Protein AF-A0A3D8Q2K7-F1 (afdb_monomer_lite)

Sequence (257 aa):
MARVTSGRPLRRTSPPTKPSSAISKKSLRTTQERHPQVSSPHPQKRHEYNLASRQRDIFDWYERCHYNDDAGNIYSPEWQYRLKNWEEEFGQDIESLYHEIASCERMPHQLEIGMLFQVHPIAAFSLWNLLQACYALDKVICGSSTPESDKLQEWQSWRPLQYLLSEDVTATWVDSLAAFSSKIKLSTSKFDKEAEAIRLYEMAEGFQSLEEARKTLVSVFQGNRDNMSCSYWTLNLILTGVNKRCRVIEDNYSSNC

Foldseek 3Di:
DDDDDDDDDDDDDDDDDDDDDDDDDDDDDPPPDPPPPPPDDDVVVVLVVVLVVLLVVLLVVCVVVVVNVLSCCCVDPVVVVVSVVLCVVPVDDLVVLLVVLVVCLVVVQPDALSSCCNQPVNLSSLLVQLVVLVLQLLCLQLHDDDVSVVVSVVLVPGGSLCNLVDVVSLVSSLVSLVVLLVQCVVDDDPVSVVVSVVSVVSNVVSVVSNVVSLVSSVCSLVVCCVPRVCSVSNNVSNCVSVVSNVVSVVVSVVVRD

Secondary structure (DSSP, 8-state):
---------------------------------------PPPHHHHHHHHHHHHHHHHHHHHTTTT-HHHHGGGGSHHHHHHHHHHHHHH-S-HHHHHHHHHHTTT-GGG--HHHHHHH-HHHHHHHHHHHHHHHHHHHHHH-SSHHHHHHHHHHHHS-HHHHHH-HHHHHHHHHHHHHHHHHHHH--SHHHHHHHHHHHHHHHHHHHHHHHHHHHHHHHHHHTTTT-TTHHHHHHHHHHHHHHHHHHHHHHHHTT-

pLDDT: mean 79.97, std 20.83, range [29.88, 97.56]

Structu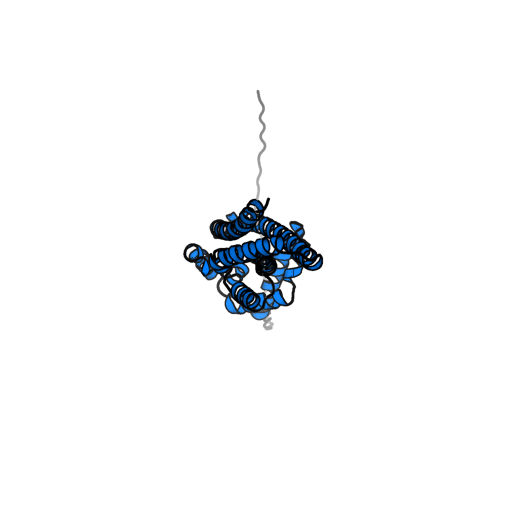re (mmCIF, N/CA/C/O backbone):
data_AF-A0A3D8Q2K7-F1
#
_entry.id   AF-A0A3D8Q2K7-F1
#
loop_
_atom_site.group_PDB
_atom_site.id
_atom_site.type_symbol
_atom_site.label_atom_id
_atom_site.label_alt_id
_atom_site.label_comp_id
_atom_site.label_asym_id
_atom_site.label_entity_id
_atom_site.label_seq_id
_atom_site.pdbx_PDB_ins_code
_atom_site.Cartn_x
_atom_site.Cartn_y
_atom_site.Cartn_z
_atom_site.occupancy
_atom_site.B_iso_or_equiv
_atom_site.auth_seq_id
_atom_site.auth_comp_id
_atom_site.auth_asym_id
_atom_site.auth_atom_id
_atom_site.pdbx_PDB_model_num
ATOM 1 N N . MET A 1 1 ? -20.062 18.329 -64.505 1.00 39.22 1 MET A N 1
ATOM 2 C CA . MET A 1 1 ? -19.273 19.526 -64.888 1.00 39.22 1 MET A CA 1
ATOM 3 C C . MET A 1 1 ? -18.069 19.547 -63.944 1.00 39.22 1 MET A C 1
ATOM 5 O O . MET A 1 1 ? -18.302 19.423 -62.755 1.00 39.22 1 MET A O 1
ATOM 9 N N . ALA A 1 2 ? -16.828 19.306 -64.393 1.00 33.81 2 ALA A N 1
ATOM 10 C CA . ALA A 1 2 ? -15.927 20.216 -65.135 1.00 33.81 2 ALA A CA 1
ATOM 11 C C . ALA A 1 2 ? -15.465 21.401 -64.253 1.00 33.81 2 ALA A C 1
ATOM 13 O O . ALA A 1 2 ? -16.328 22.067 -63.698 1.00 33.81 2 ALA A O 1
ATOM 14 N N . ARG A 1 3 ? -14.172 21.736 -64.074 1.00 35.19 3 ARG A N 1
ATOM 15 C CA . ARG A 1 3 ? -12.868 21.346 -64.696 1.00 35.19 3 ARG A CA 1
ATOM 16 C C . ARG A 1 3 ? -11.839 21.082 -63.554 1.00 35.19 3 ARG A C 1
ATOM 18 O O . ARG A 1 3 ? -12.125 21.485 -62.437 1.00 35.19 3 ARG A O 1
ATOM 25 N N . VAL A 1 4 ? -10.698 20.379 -63.637 1.00 40.38 4 VAL A N 1
ATOM 26 C CA . VAL A 1 4 ? -9.639 20.139 -64.656 1.00 40.38 4 VAL A CA 1
ATOM 27 C C . VAL A 1 4 ? -8.700 21.330 -64.935 1.00 40.38 4 VAL A C 1
ATOM 29 O O . VAL A 1 4 ? -9.008 22.139 -65.798 1.00 40.38 4 VAL A O 1
ATOM 32 N N . THR A 1 5 ? -7.541 21.352 -64.252 1.00 37.59 5 THR A N 1
ATOM 33 C CA . THR A 1 5 ? -6.152 21.644 -64.730 1.00 37.59 5 THR A CA 1
ATOM 34 C C . THR A 1 5 ? -5.207 21.444 -63.524 1.00 37.59 5 THR A C 1
ATOM 36 O O . THR A 1 5 ? -5.528 21.967 -62.465 1.00 37.59 5 THR A O 1
ATOM 39 N N . SER A 1 6 ? -4.113 20.666 -63.472 1.00 39.38 6 SER A N 1
ATOM 40 C CA . SER A 1 6 ? -3.048 20.235 -64.409 1.00 39.38 6 SER A CA 1
ATOM 41 C C . SER A 1 6 ? -1.882 21.230 -64.586 1.00 39.38 6 SER A C 1
ATOM 43 O O . SER A 1 6 ? -2.013 22.205 -65.320 1.00 39.38 6 SER A O 1
ATOM 45 N N . GLY A 1 7 ? -0.715 20.928 -63.994 1.00 32.16 7 GLY A N 1
ATOM 46 C CA . GLY A 1 7 ? 0.554 21.647 -64.202 1.00 32.16 7 GLY A CA 1
ATOM 47 C C . GLY A 1 7 ? 1.768 20.827 -63.730 1.00 32.16 7 GLY A C 1
ATOM 48 O O . GLY A 1 7 ? 1.787 20.350 -62.598 1.00 32.16 7 GLY A O 1
ATOM 49 N N . ARG A 1 8 ? 2.748 20.588 -64.617 1.00 33.06 8 ARG A N 1
ATOM 50 C CA . ARG A 1 8 ? 3.954 19.745 -64.410 1.00 33.06 8 ARG A CA 1
ATOM 51 C C . ARG A 1 8 ? 4.990 20.052 -65.533 1.00 33.06 8 ARG A C 1
ATOM 53 O O . ARG A 1 8 ? 4.634 20.771 -66.461 1.00 33.06 8 ARG A O 1
ATOM 60 N N . PRO A 1 9 ? 6.204 19.463 -65.540 1.00 58.78 9 PRO A N 1
ATOM 61 C CA . PRO A 1 9 ? 7.459 19.943 -64.937 1.00 58.78 9 PRO A CA 1
ATOM 62 C C . PRO A 1 9 ? 8.531 20.363 -65.982 1.00 58.78 9 PRO A C 1
ATOM 64 O O . PRO A 1 9 ? 8.314 20.199 -67.174 1.00 58.78 9 PRO A O 1
ATOM 67 N N . LEU A 1 10 ? 9.741 20.745 -65.537 1.00 34.19 10 LEU A N 1
ATOM 68 C CA . LEU A 1 10 ? 11.037 20.731 -66.271 1.00 34.19 10 LEU A CA 1
ATOM 69 C C . LEU A 1 10 ? 12.164 20.601 -65.193 1.00 34.19 10 LEU A C 1
ATOM 71 O O . LEU A 1 10 ? 11.969 21.131 -64.105 1.00 34.19 10 LEU A O 1
ATOM 75 N N . ARG A 1 11 ? 13.249 19.788 -65.257 1.00 31.80 11 ARG A N 1
ATOM 76 C CA . ARG A 1 11 ? 14.386 19.624 -66.223 1.00 31.80 11 ARG A CA 1
ATOM 77 C C . ARG A 1 11 ? 15.148 20.947 -66.459 1.00 31.80 11 ARG A C 1
ATOM 79 O O . ARG A 1 11 ? 14.497 21.962 -66.612 1.00 31.80 11 ARG A O 1
ATOM 86 N N . ARG A 1 12 ? 16.488 21.061 -66.539 1.00 32.19 12 ARG A N 1
ATOM 87 C CA . ARG A 1 12 ? 17.685 20.171 -66.710 1.00 32.19 12 ARG A CA 1
ATOM 88 C C . ARG A 1 12 ? 18.878 20.880 -65.949 1.00 32.19 12 ARG A C 1
ATOM 90 O O . ARG A 1 12 ? 18.606 21.917 -65.364 1.00 32.19 12 ARG A O 1
ATOM 97 N N . THR A 1 13 ? 20.172 20.520 -65.815 1.00 32.50 13 THR A N 1
ATOM 98 C CA . THR A 1 13 ? 21.164 19.605 -66.455 1.00 32.50 13 THR A CA 1
ATOM 99 C C . THR A 1 13 ? 22.254 19.191 -65.419 1.00 32.50 13 THR A C 1
ATOM 101 O O . THR A 1 13 ? 21.919 19.028 -64.250 1.00 32.50 13 THR A O 1
ATOM 104 N N . SER A 1 14 ? 23.524 18.940 -65.795 1.00 30.97 14 SER A N 1
ATOM 105 C CA . SER A 1 14 ? 24.604 18.388 -64.933 1.00 30.97 14 SER A CA 1
ATOM 106 C C . SER A 1 14 ? 26.026 18.866 -65.394 1.00 30.97 14 SER A C 1
ATOM 108 O O . SER A 1 14 ? 26.080 19.576 -66.401 1.00 30.97 14 SER A O 1
ATOM 110 N N . PRO A 1 15 ? 27.133 18.576 -64.650 1.00 51.03 15 PRO A N 1
ATOM 111 C CA . PRO A 1 15 ? 28.499 19.166 -64.781 1.00 51.03 15 PRO A CA 1
ATOM 112 C C . PRO A 1 15 ? 29.402 18.332 -65.758 1.00 51.03 15 PRO A C 1
ATOM 114 O O . PRO A 1 15 ? 28.804 17.517 -66.465 1.00 51.03 15 PRO A O 1
ATOM 117 N N . PRO A 1 16 ? 30.772 18.417 -65.838 1.00 47.09 16 PRO A N 1
ATOM 118 C CA . PRO A 1 16 ? 31.769 19.137 -65.001 1.00 47.09 16 PRO A CA 1
ATOM 119 C C . PRO A 1 16 ? 33.021 19.761 -65.695 1.00 47.09 16 PRO A C 1
ATOM 121 O O . PRO A 1 16 ? 33.257 19.576 -66.885 1.00 47.09 16 PRO A O 1
ATOM 124 N N . THR A 1 17 ? 33.915 20.378 -64.896 1.00 33.19 17 THR A N 1
ATOM 125 C CA . THR A 1 17 ? 35.331 20.643 -65.258 1.00 33.19 17 THR A CA 1
ATOM 126 C C . THR A 1 17 ? 36.335 20.338 -64.127 1.00 33.19 17 THR A C 1
ATOM 128 O O . THR A 1 17 ? 36.210 20.805 -62.998 1.00 33.19 17 THR A O 1
ATOM 131 N N . LYS A 1 18 ? 37.380 19.586 -64.487 1.00 35.38 18 LYS A N 1
ATOM 132 C CA . LYS A 1 18 ? 38.766 19.579 -63.956 1.00 35.38 18 LYS A CA 1
ATOM 133 C C . LYS A 1 18 ? 39.680 19.939 -65.166 1.00 35.38 18 LYS A C 1
ATOM 135 O O . LYS A 1 18 ? 39.121 20.029 -66.261 1.00 35.38 18 LYS A O 1
ATOM 140 N N . PRO A 1 19 ? 41.027 20.062 -65.082 1.00 45.16 19 PRO A N 1
ATOM 141 C CA . PRO A 1 19 ? 41.948 19.952 -63.938 1.00 45.16 19 PRO A CA 1
ATOM 142 C C . PRO A 1 19 ? 42.923 21.155 -63.808 1.00 45.16 19 PRO A C 1
ATOM 144 O O . PRO A 1 19 ? 42.916 22.055 -64.638 1.00 45.16 19 PRO A O 1
ATOM 147 N N . SER A 1 20 ? 43.855 21.106 -62.847 1.00 29.88 20 SER A N 1
ATOM 148 C CA . SER A 1 20 ? 45.302 21.161 -63.157 1.00 29.88 20 SER A CA 1
ATOM 149 C C . SER A 1 20 ? 46.149 20.707 -61.954 1.00 29.88 20 SER A C 1
ATOM 151 O O . SER A 1 20 ? 45.624 20.510 -60.858 1.00 29.88 20 SER A O 1
ATOM 153 N N . SER A 1 21 ? 47.448 20.506 -62.169 1.00 32.28 21 SER A N 1
ATOM 154 C CA . SER A 1 21 ? 48.423 19.960 -61.216 1.00 32.28 21 SER A CA 1
ATOM 155 C C . SER A 1 21 ? 49.556 20.938 -60.900 1.00 32.28 21 SER A C 1
ATOM 157 O O . SER A 1 21 ? 50.068 21.585 -61.811 1.00 32.28 21 SER A O 1
ATOM 159 N N . ALA A 1 22 ? 50.064 20.916 -59.666 1.00 34.09 22 ALA A N 1
ATOM 160 C CA . ALA A 1 22 ? 51.438 21.319 -59.354 1.00 34.09 22 ALA A CA 1
ATOM 161 C C . ALA A 1 22 ? 51.970 20.510 -58.157 1.00 34.09 22 ALA A C 1
ATOM 163 O O . ALA A 1 22 ? 51.206 20.128 -57.272 1.00 34.09 22 ALA A O 1
ATOM 164 N N . ILE A 1 23 ? 53.276 20.232 -58.141 1.00 36.16 23 ILE A N 1
ATOM 165 C CA . ILE A 1 23 ? 53.952 19.410 -57.125 1.00 36.16 23 ILE A CA 1
ATOM 166 C C . ILE A 1 23 ? 54.951 20.280 -56.360 1.00 36.16 23 ILE A C 1
ATOM 168 O O . ILE A 1 23 ? 55.785 20.935 -56.978 1.00 36.16 23 ILE A O 1
ATOM 172 N N . SER A 1 24 ? 54.968 20.186 -55.028 1.00 32.50 24 SER A N 1
ATOM 173 C CA . SER A 1 24 ? 56.201 20.380 -54.256 1.00 32.50 24 SER A CA 1
ATOM 174 C C . SER A 1 24 ? 56.193 19.541 -52.972 1.00 32.50 24 SER A C 1
ATOM 176 O O . SER A 1 24 ? 55.176 18.952 -52.611 1.00 32.50 24 SER A O 1
ATOM 178 N N . LYS A 1 25 ? 57.361 19.395 -52.339 1.00 36.97 25 LYS A N 1
ATOM 179 C CA . LYS A 1 25 ? 57.661 18.353 -51.340 1.00 36.97 25 LYS A CA 1
ATOM 180 C C . LYS A 1 25 ? 57.996 18.934 -49.958 1.00 36.97 25 LYS A C 1
ATOM 182 O O . LYS A 1 25 ? 58.422 20.076 -49.854 1.00 36.97 25 LYS A O 1
ATOM 187 N N . LYS A 1 26 ? 57.969 18.044 -48.954 1.00 35.12 26 LYS A N 1
ATOM 188 C CA . LYS A 1 26 ? 58.479 18.182 -47.571 1.00 35.12 26 LYS A CA 1
ATOM 189 C C . LYS A 1 26 ? 57.665 19.068 -46.611 1.00 35.12 26 LYS A C 1
ATOM 191 O O . LYS A 1 26 ? 57.906 20.261 -46.495 1.00 35.12 26 LYS A O 1
ATOM 196 N N . SER A 1 27 ? 56.918 18.409 -45.727 1.00 34.34 27 SER A N 1
ATOM 197 C CA . SER A 1 27 ? 57.323 18.348 -44.313 1.00 34.34 27 SER A CA 1
ATOM 198 C C . SER A 1 27 ? 56.678 17.137 -43.631 1.00 34.34 27 SER A C 1
ATOM 200 O O . SER A 1 27 ? 55.483 16.913 -43.807 1.00 34.34 27 SER A O 1
ATOM 202 N N . LEU A 1 28 ? 57.442 16.352 -42.862 1.00 45.22 28 LEU A N 1
ATOM 203 C CA . LEU A 1 28 ? 56.847 15.384 -41.937 1.00 45.22 28 LEU A CA 1
ATOM 204 C C . LEU A 1 28 ? 56.515 16.107 -40.630 1.00 45.22 28 LEU A C 1
ATOM 206 O O . LEU A 1 28 ? 57.408 16.438 -39.852 1.00 45.22 28 LEU A O 1
ATOM 210 N N . ARG A 1 29 ? 55.223 16.273 -40.352 1.00 35.41 29 ARG A N 1
ATOM 211 C CA . ARG A 1 29 ? 54.713 16.376 -38.984 1.00 35.41 29 ARG A CA 1
ATOM 212 C C . ARG A 1 29 ? 53.490 15.486 -38.857 1.00 35.41 29 ARG A C 1
ATOM 214 O O . ARG A 1 29 ? 52.490 15.702 -39.533 1.00 35.41 29 ARG A O 1
ATOM 221 N N . THR A 1 30 ? 53.597 14.482 -37.997 1.00 37.50 30 THR A N 1
ATOM 222 C CA . THR A 1 30 ? 52.504 13.570 -37.670 1.00 37.50 30 THR A CA 1
ATOM 223 C C . THR A 1 30 ? 51.481 14.319 -36.824 1.00 37.50 30 THR A C 1
ATOM 225 O O . THR A 1 30 ? 51.586 14.352 -35.598 1.00 37.50 30 THR A O 1
ATOM 228 N N . THR A 1 31 ? 50.506 14.955 -37.472 1.00 35.28 31 THR A N 1
ATOM 229 C CA . THR A 1 31 ? 49.323 15.488 -36.789 1.00 35.28 31 THR A CA 1
ATOM 230 C C . THR A 1 31 ? 48.489 14.304 -36.317 1.00 35.28 31 THR A C 1
ATOM 232 O O . THR A 1 31 ? 47.640 13.796 -37.040 1.00 35.28 31 THR A O 1
ATOM 235 N N . GLN A 1 32 ? 48.793 13.821 -35.114 1.00 38.53 32 GLN A N 1
ATOM 236 C CA . GLN A 1 32 ? 48.025 12.780 -34.451 1.00 38.53 32 GLN A CA 1
ATOM 237 C C . GLN A 1 32 ? 46.627 13.333 -34.165 1.00 38.53 32 GLN A C 1
ATOM 239 O O . GLN A 1 32 ? 46.462 14.184 -33.288 1.00 38.53 32 GLN A O 1
ATOM 244 N N . GLU A 1 33 ? 45.632 12.880 -34.929 1.00 34.53 33 GLU A N 1
ATOM 245 C CA . GLU A 1 33 ? 44.239 13.260 -34.720 1.00 34.53 33 GLU A CA 1
ATOM 246 C C . GLU A 1 33 ? 43.806 12.808 -33.325 1.00 34.53 33 GLU A C 1
ATOM 248 O O . GLU A 1 33 ? 43.583 11.626 -33.057 1.00 34.53 33 GLU A O 1
ATOM 253 N N . ARG A 1 34 ? 43.695 13.773 -32.406 1.00 37.56 34 ARG A N 1
ATOM 254 C CA . ARG A 1 34 ? 43.010 13.558 -31.137 1.00 37.56 34 ARG A CA 1
ATOM 255 C C . ARG A 1 34 ? 41.521 13.452 -31.430 1.00 37.56 34 ARG A C 1
ATOM 257 O O . ARG A 1 34 ? 40.793 14.434 -31.300 1.00 37.56 34 ARG A O 1
ATOM 264 N N . HIS A 1 35 ? 41.070 12.244 -31.769 1.00 37.41 35 HIS A N 1
ATOM 265 C CA . HIS A 1 35 ? 39.707 11.853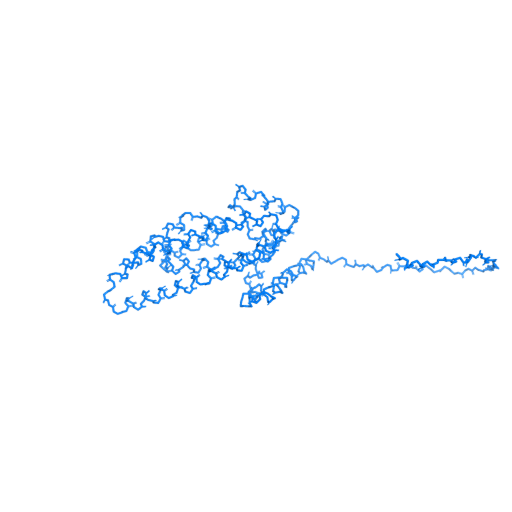 -31.438 1.00 37.41 35 HIS A CA 1
ATOM 266 C C . HIS A 1 35 ? 39.458 12.258 -29.978 1.00 37.41 35 HIS A C 1
ATOM 268 O O . HIS A 1 35 ? 40.269 11.898 -29.115 1.00 37.41 35 HIS A O 1
ATOM 274 N N . PRO A 1 36 ? 38.386 13.007 -29.670 1.00 36.75 36 PRO A N 1
ATOM 275 C CA . PRO A 1 36 ? 37.994 13.174 -28.287 1.00 36.75 36 PRO A CA 1
ATOM 276 C C . PRO A 1 36 ? 37.661 11.780 -27.757 1.00 36.75 36 PRO A C 1
ATOM 278 O O . PRO A 1 36 ? 36.710 11.149 -28.220 1.00 36.75 36 PRO A O 1
ATOM 281 N N . GLN A 1 37 ? 38.450 11.283 -26.800 1.00 38.81 37 GLN A N 1
ATOM 282 C CA . GLN A 1 37 ? 37.988 10.183 -25.969 1.00 38.81 37 GLN A CA 1
ATOM 283 C C . GLN A 1 37 ? 36.760 10.704 -25.229 1.00 38.81 37 GLN A C 1
ATOM 285 O O . GLN A 1 37 ? 36.875 11.464 -24.269 1.00 38.81 37 GLN A O 1
ATOM 290 N N . VAL A 1 38 ? 35.580 10.323 -25.716 1.00 41.88 38 VAL A N 1
ATOM 291 C CA . VAL A 1 38 ? 34.348 10.428 -24.948 1.00 41.88 38 VAL A CA 1
ATOM 292 C C . VAL A 1 38 ? 34.539 9.482 -23.776 1.00 41.88 38 VAL A C 1
ATOM 294 O O . VAL A 1 38 ? 34.425 8.267 -23.926 1.00 41.88 38 VAL A O 1
ATOM 297 N N . SER A 1 39 ? 34.934 10.041 -22.635 1.00 43.88 39 SER A N 1
ATOM 298 C CA . SER A 1 39 ? 35.110 9.304 -21.394 1.00 43.88 39 SER A CA 1
ATOM 299 C C . SER A 1 39 ? 33.774 8.678 -21.017 1.00 43.88 39 SER A C 1
ATOM 301 O O . SER A 1 39 ? 32.916 9.361 -20.456 1.00 43.88 39 SER A O 1
ATOM 303 N N . SER A 1 40 ? 33.585 7.396 -21.345 1.00 47.91 40 SER A N 1
ATOM 304 C CA . SER A 1 40 ? 32.426 6.631 -20.891 1.00 47.91 40 SER A CA 1
ATOM 305 C C . SER A 1 40 ? 32.294 6.829 -19.380 1.00 47.91 40 SER A C 1
ATOM 307 O O . SER A 1 40 ? 33.285 6.623 -18.670 1.00 47.91 40 SER A O 1
ATOM 309 N N . PRO A 1 41 ? 31.132 7.279 -18.873 1.00 43.84 41 PRO A N 1
ATOM 310 C CA . PRO A 1 41 ? 30.988 7.559 -17.454 1.00 43.84 41 PRO A CA 1
ATOM 311 C C . PRO A 1 41 ? 31.300 6.292 -16.656 1.00 43.84 41 PRO A C 1
ATOM 313 O O . PRO A 1 41 ? 30.842 5.205 -17.015 1.00 43.84 41 PRO A O 1
ATOM 316 N N . HIS A 1 42 ? 32.083 6.434 -15.578 1.00 45.75 42 HIS A N 1
ATOM 317 C CA . HIS A 1 42 ? 32.294 5.349 -14.616 1.00 45.75 42 HIS A CA 1
ATOM 318 C C . HIS A 1 42 ? 30.934 4.745 -14.233 1.00 45.75 42 HIS A C 1
ATOM 320 O O . HIS A 1 42 ? 30.005 5.531 -14.034 1.00 45.75 42 HIS A O 1
ATOM 326 N N . PRO A 1 43 ? 30.805 3.410 -14.084 1.00 54.72 43 PRO A N 1
ATOM 327 C CA . PRO A 1 43 ? 29.512 2.757 -13.871 1.00 54.72 43 PRO A CA 1
ATOM 328 C C . PRO A 1 43 ? 28.649 3.449 -12.811 1.00 54.72 43 PRO A C 1
ATOM 330 O O . PRO A 1 43 ? 27.524 3.835 -13.107 1.00 54.72 43 PRO A O 1
ATOM 333 N N . GLN A 1 44 ? 29.221 3.752 -11.640 1.00 53.84 44 GLN A N 1
ATOM 334 C CA . GLN A 1 44 ? 28.563 4.487 -10.547 1.00 53.84 44 GLN A CA 1
ATOM 335 C C . GLN A 1 44 ? 27.888 5.795 -11.006 1.00 53.84 44 GLN A C 1
ATOM 337 O O . GLN A 1 44 ? 26.711 6.000 -10.732 1.00 53.84 44 GLN A O 1
ATOM 342 N N . LYS A 1 45 ? 28.568 6.623 -11.815 1.00 51.53 45 LYS A N 1
ATOM 343 C CA . LYS A 1 45 ? 28.007 7.876 -12.358 1.00 51.53 45 LYS A CA 1
ATOM 344 C C . LYS A 1 45 ? 26.881 7.659 -13.374 1.00 51.53 45 LYS A C 1
ATOM 346 O O . LYS A 1 45 ? 26.134 8.588 -13.666 1.00 51.53 45 LYS A O 1
ATOM 351 N N . ARG A 1 46 ? 26.773 6.457 -13.948 1.00 58.78 46 ARG A N 1
ATOM 352 C CA . ARG A 1 46 ? 25.668 6.062 -14.833 1.00 58.78 46 ARG A CA 1
ATOM 353 C C . ARG A 1 46 ? 24.455 5.578 -14.028 1.00 58.78 46 ARG A C 1
ATOM 355 O O . ARG A 1 46 ? 23.337 5.910 -14.407 1.00 58.78 46 ARG A O 1
ATOM 362 N N . HIS A 1 47 ? 24.676 4.878 -12.911 1.00 56.28 47 HIS A N 1
ATOM 363 C CA . HIS A 1 47 ? 23.621 4.478 -11.967 1.00 56.28 47 HIS A CA 1
ATOM 364 C C . HIS A 1 47 ? 23.007 5.690 -11.246 1.00 56.28 47 HIS A C 1
ATOM 366 O O . HIS A 1 47 ? 21.789 5.853 -11.259 1.00 56.28 47 HIS A O 1
ATOM 372 N N . GLU A 1 48 ? 23.833 6.602 -10.716 1.00 60.66 48 GLU A N 1
ATOM 373 C CA . GLU A 1 48 ? 23.382 7.854 -10.076 1.00 60.66 48 GLU A CA 1
ATOM 374 C C . GLU A 1 48 ? 22.461 8.677 -10.996 1.00 60.66 48 GLU A C 1
ATOM 376 O O . GLU A 1 48 ? 21.418 9.170 -10.568 1.00 60.66 48 GLU A O 1
ATOM 381 N N . TYR A 1 49 ? 22.811 8.780 -12.284 1.00 61.38 49 TYR A N 1
ATOM 382 C CA . TYR A 1 49 ? 22.009 9.482 -13.289 1.00 61.38 49 TYR A CA 1
ATOM 383 C C . TYR A 1 49 ? 20.670 8.780 -13.586 1.00 61.38 49 TYR A C 1
ATOM 385 O O . TYR A 1 49 ? 19.655 9.449 -13.769 1.00 61.38 49 TYR A O 1
ATOM 393 N N . ASN A 1 50 ? 20.651 7.442 -13.602 1.00 73.56 50 ASN A N 1
ATOM 394 C CA . ASN A 1 50 ? 19.441 6.645 -13.825 1.00 73.56 50 ASN A CA 1
ATOM 395 C C . ASN A 1 50 ? 18.443 6.795 -12.662 1.00 73.56 50 ASN A C 1
ATOM 397 O O . ASN A 1 50 ? 17.272 7.105 -12.880 1.00 73.56 50 ASN A O 1
ATOM 401 N N . LEU A 1 51 ? 18.915 6.654 -11.418 1.00 77.88 51 LEU A N 1
ATOM 402 C CA . LEU A 1 51 ? 18.081 6.822 -10.223 1.00 77.88 51 LEU A CA 1
ATOM 403 C C . LEU A 1 51 ? 17.510 8.244 -10.124 1.00 77.88 51 LEU A C 1
ATOM 405 O O . LEU A 1 51 ? 16.303 8.399 -9.947 1.00 77.88 51 LEU A O 1
ATOM 409 N N . ALA A 1 52 ? 18.339 9.272 -10.335 1.00 82.75 52 ALA A N 1
ATOM 410 C CA . ALA A 1 52 ? 17.885 10.663 -10.320 1.00 82.75 52 ALA A CA 1
ATOM 411 C C . ALA A 1 52 ? 16.853 10.976 -11.424 1.00 82.75 52 ALA A C 1
ATOM 413 O O . ALA A 1 52 ? 15.960 11.794 -11.196 1.00 82.75 52 ALA A O 1
ATOM 414 N N . SER A 1 53 ? 16.935 10.319 -12.592 1.00 85.56 53 SER A N 1
ATOM 415 C CA . SER A 1 53 ? 15.879 10.396 -13.614 1.00 85.56 53 SER A CA 1
ATOM 416 C C . SER A 1 53 ? 14.584 9.781 -13.095 1.00 85.56 53 SER A C 1
ATOM 418 O O . SER A 1 53 ? 13.591 10.490 -12.997 1.00 85.56 53 SER A O 1
ATOM 420 N N . ARG A 1 54 ? 14.607 8.515 -12.651 1.00 85.62 54 ARG A N 1
ATOM 421 C CA . ARG A 1 54 ? 13.409 7.798 -12.175 1.00 85.62 54 ARG A CA 1
ATOM 422 C C . ARG A 1 54 ? 12.680 8.530 -11.040 1.00 85.62 54 ARG A C 1
ATOM 424 O O . ARG A 1 54 ? 11.452 8.544 -11.020 1.00 85.62 54 ARG A O 1
ATOM 431 N N . GLN A 1 55 ? 13.412 9.148 -10.108 1.00 89.12 55 GLN A N 1
ATOM 432 C CA . GLN A 1 55 ? 12.815 9.959 -9.035 1.00 89.12 55 GLN A CA 1
ATOM 433 C C . GLN A 1 55 ? 12.108 11.211 -9.582 1.00 89.12 55 GLN A C 1
ATOM 435 O O . GLN A 1 55 ? 11.013 11.544 -9.123 1.00 89.12 55 GLN A O 1
ATOM 440 N N . ARG A 1 56 ? 12.688 11.871 -10.595 1.00 90.25 56 ARG A N 1
ATOM 441 C CA . ARG A 1 56 ? 12.033 12.971 -11.316 1.00 90.25 56 ARG A CA 1
ATOM 442 C C . ARG A 1 56 ? 10.830 12.489 -12.123 1.00 90.25 56 ARG A C 1
ATOM 444 O O . ARG A 1 56 ? 9.788 13.119 -12.044 1.00 90.25 56 ARG A O 1
ATOM 451 N N . ASP A 1 57 ? 10.931 11.367 -12.828 1.00 88.38 57 ASP A N 1
ATOM 452 C CA . ASP A 1 57 ? 9.835 10.814 -13.632 1.00 88.38 57 ASP A CA 1
ATOM 453 C C . ASP A 1 57 ? 8.594 10.485 -12.768 1.00 88.38 57 ASP A C 1
ATOM 455 O O . ASP A 1 57 ? 7.461 10.659 -13.217 1.00 88.38 57 ASP A O 1
ATOM 459 N N . ILE A 1 58 ? 8.797 10.076 -11.506 1.00 90.12 58 ILE A N 1
ATOM 460 C CA . ILE A 1 58 ? 7.731 9.942 -10.495 1.00 90.12 58 ILE A CA 1
ATOM 461 C C . ILE A 1 58 ? 7.166 11.310 -10.094 1.00 90.12 58 ILE A C 1
ATOM 463 O O . ILE A 1 58 ? 5.952 11.505 -10.162 1.00 90.12 58 ILE A O 1
ATOM 467 N N . PHE A 1 59 ? 8.024 12.254 -9.693 1.00 90.62 59 PHE A N 1
ATOM 468 C CA . PHE A 1 59 ? 7.604 13.588 -9.249 1.00 90.62 59 PHE A CA 1
ATOM 469 C C . PHE A 1 59 ? 6.804 14.331 -10.335 1.00 90.62 59 PHE A C 1
ATOM 471 O O . PHE A 1 59 ? 5.677 14.759 -10.093 1.00 90.62 59 PHE A O 1
ATOM 478 N N . ASP A 1 60 ? 7.344 14.392 -11.555 1.00 89.81 60 ASP A N 1
ATOM 479 C CA . ASP A 1 60 ? 6.762 15.065 -12.721 1.00 89.81 60 ASP A CA 1
ATOM 480 C C . ASP A 1 60 ? 5.449 14.404 -13.198 1.00 89.81 60 ASP A C 1
ATOM 482 O O . ASP A 1 60 ? 4.693 15.016 -13.964 1.00 89.81 60 ASP A O 1
ATOM 486 N N . TRP A 1 61 ? 5.177 13.151 -12.802 1.00 89.88 61 TRP A N 1
ATOM 487 C CA . TRP A 1 61 ? 3.882 12.486 -13.003 1.00 89.88 61 TRP A CA 1
ATOM 488 C C . TRP A 1 61 ? 2.895 12.852 -11.892 1.00 89.88 61 TRP A C 1
ATOM 490 O O . TRP A 1 61 ? 1.775 13.266 -12.190 1.00 89.88 61 TRP A O 1
ATOM 500 N N . TYR A 1 62 ? 3.311 12.760 -10.624 1.00 88.62 62 TYR A N 1
ATOM 501 C CA . TYR A 1 62 ? 2.456 13.064 -9.472 1.00 88.62 62 TYR A CA 1
ATOM 502 C C . TYR A 1 62 ? 2.001 14.534 -9.463 1.00 88.62 62 TYR A C 1
ATOM 504 O O . TYR A 1 62 ? 0.807 14.785 -9.312 1.00 88.62 62 TYR A O 1
ATOM 512 N N . GLU A 1 63 ? 2.894 15.493 -9.733 1.00 87.62 63 GLU A N 1
ATOM 513 C CA . GLU A 1 63 ? 2.563 16.927 -9.848 1.00 87.62 63 GLU A CA 1
ATOM 514 C C . GLU A 1 63 ? 1.548 17.195 -10.980 1.00 87.62 63 GLU A C 1
ATOM 516 O O . GLU A 1 63 ? 0.545 17.898 -10.811 1.00 87.62 63 GLU A O 1
ATOM 521 N N . ARG A 1 64 ? 1.763 16.564 -12.143 1.00 88.25 64 ARG A N 1
ATOM 522 C CA . ARG A 1 64 ? 0.903 16.687 -13.334 1.00 88.25 64 ARG A CA 1
ATOM 523 C C . ARG A 1 64 ? -0.485 16.084 -13.137 1.00 88.25 64 ARG A C 1
ATOM 525 O O . ARG A 1 64 ? -1.442 16.566 -13.735 1.00 88.25 64 ARG A O 1
ATOM 532 N N . CYS A 1 65 ? -0.588 15.042 -12.319 1.00 84.69 65 CYS A N 1
ATOM 533 C CA . CYS A 1 65 ? -1.851 14.426 -11.919 1.00 84.69 65 CYS A CA 1
ATOM 534 C C . CYS A 1 65 ? -2.438 15.026 -10.626 1.00 84.69 65 CYS A C 1
ATOM 536 O O . CYS A 1 65 ? -3.480 14.563 -10.169 1.00 84.69 65 CYS A O 1
ATOM 538 N N . HIS A 1 66 ? -1.811 16.076 -10.082 1.00 82.69 66 HIS A N 1
ATOM 539 C CA . HIS A 1 66 ? -2.219 16.823 -8.886 1.00 82.69 66 HIS A CA 1
ATOM 540 C C . HIS A 1 66 ? -2.229 16.014 -7.575 1.00 82.69 66 HIS A C 1
ATOM 542 O O . HIS A 1 66 ? -2.897 16.385 -6.613 1.00 82.69 66 HIS A O 1
ATOM 548 N N . TYR A 1 67 ? -1.424 14.952 -7.501 1.00 80.44 67 TYR A N 1
ATOM 549 C CA . TYR A 1 67 ? -1.157 14.171 -6.288 1.00 80.44 67 TYR A CA 1
ATOM 550 C C . TYR A 1 67 ? 0.023 14.774 -5.498 1.00 80.44 67 TYR A C 1
ATOM 552 O O . TYR A 1 67 ? 0.997 14.098 -5.166 1.00 80.44 67 TYR A O 1
ATOM 560 N N . ASN A 1 68 ? -0.027 16.087 -5.265 1.00 67.19 68 ASN A N 1
ATOM 561 C CA . ASN A 1 68 ? 1.140 16.888 -4.879 1.00 67.19 68 ASN A CA 1
ATOM 562 C C . ASN A 1 68 ? 1.734 16.502 -3.515 1.00 67.19 68 ASN A C 1
ATOM 564 O O . ASN A 1 68 ? 2.955 16.518 -3.361 1.00 67.19 68 ASN A O 1
ATOM 568 N N . ASP A 1 69 ? 0.889 16.131 -2.552 1.00 74.81 69 ASP A N 1
ATOM 569 C CA . ASP A 1 69 ? 1.307 15.830 -1.175 1.00 74.81 69 ASP A CA 1
ATOM 570 C C . ASP A 1 69 ? 2.137 14.534 -1.089 1.00 74.81 69 ASP A C 1
ATOM 572 O O . ASP A 1 69 ? 3.056 14.423 -0.279 1.00 74.81 69 ASP A O 1
ATOM 576 N N . ASP A 1 70 ? 1.882 13.589 -1.999 1.00 73.69 70 ASP A N 1
ATOM 577 C CA . ASP A 1 70 ? 2.672 12.367 -2.172 1.00 73.69 70 ASP A CA 1
ATOM 578 C C . ASP A 1 70 ? 3.972 12.605 -2.958 1.00 73.69 70 ASP A C 1
ATOM 580 O O . ASP A 1 70 ? 4.969 11.908 -2.744 1.00 73.69 70 ASP A O 1
ATOM 584 N N . ALA A 1 71 ? 3.974 13.571 -3.886 1.00 75.88 71 ALA A N 1
ATOM 585 C CA . ALA A 1 71 ? 5.028 13.746 -4.888 1.00 75.88 71 ALA A CA 1
ATOM 586 C C . ALA A 1 71 ? 6.422 13.935 -4.269 1.00 75.88 71 ALA A C 1
ATOM 588 O O . ALA A 1 71 ? 7.409 13.406 -4.776 1.00 75.88 71 ALA A O 1
ATOM 589 N N . GLY A 1 72 ? 6.515 14.670 -3.155 1.00 79.50 72 GLY A N 1
ATOM 590 C CA . GLY A 1 72 ? 7.782 14.946 -2.473 1.00 79.50 72 GLY A CA 1
ATOM 591 C C . GLY A 1 72 ? 8.424 13.723 -1.805 1.00 79.50 72 GLY A C 1
ATOM 592 O O . GLY A 1 72 ? 9.642 13.704 -1.610 1.00 79.50 72 GLY A O 1
ATOM 593 N N . ASN A 1 73 ? 7.642 12.684 -1.485 1.00 85.69 73 ASN A N 1
ATOM 594 C CA . ASN A 1 73 ? 8.105 11.563 -0.664 1.00 85.69 73 ASN A CA 1
ATOM 595 C C . ASN A 1 73 ? 9.203 10.730 -1.345 1.00 85.69 73 ASN A C 1
ATOM 597 O O . ASN A 1 73 ? 10.074 10.208 -0.651 1.00 85.69 73 ASN A O 1
ATOM 601 N N . ILE A 1 74 ? 9.250 10.686 -2.684 1.00 88.62 74 ILE A N 1
ATOM 602 C CA . ILE A 1 74 ? 10.288 9.978 -3.463 1.00 88.62 74 ILE A CA 1
ATOM 603 C C . ILE A 1 74 ? 11.720 10.489 -3.215 1.00 88.62 74 ILE A C 1
ATOM 605 O O . ILE A 1 74 ? 12.692 9.796 -3.523 1.00 88.62 74 ILE A O 1
ATOM 609 N N . TYR A 1 75 ? 11.876 11.687 -2.643 1.00 88.81 75 TYR A N 1
ATOM 610 C CA . TYR A 1 75 ? 13.174 12.267 -2.286 1.00 88.81 75 TYR A CA 1
ATOM 611 C C . TYR A 1 75 ? 13.552 12.077 -0.807 1.00 88.81 75 TYR A C 1
ATOM 613 O O . TYR A 1 75 ? 14.618 12.541 -0.395 1.00 88.81 75 TYR A O 1
ATOM 621 N N . SER A 1 76 ? 12.722 11.406 0.003 1.00 89.06 76 SER A N 1
ATOM 622 C CA . SER A 1 76 ? 12.984 11.215 1.437 1.00 89.06 76 SER A CA 1
ATOM 623 C C . SER A 1 76 ? 14.246 10.367 1.699 1.00 89.06 76 SER A C 1
ATOM 625 O O . SER A 1 76 ? 14.645 9.571 0.843 1.00 89.06 76 SER A O 1
ATOM 627 N N . PRO A 1 77 ? 14.879 10.471 2.887 1.00 89.88 77 PRO A N 1
ATOM 628 C CA . PRO A 1 77 ? 16.018 9.620 3.247 1.00 89.88 77 PRO A CA 1
ATOM 629 C C . PRO A 1 77 ? 15.696 8.118 3.216 1.00 89.88 77 PRO A C 1
ATOM 631 O O . PRO A 1 77 ? 16.565 7.306 2.905 1.00 89.88 77 PRO A O 1
ATOM 634 N N . GLU A 1 78 ? 14.443 7.746 3.496 1.00 88.38 78 GLU A N 1
ATOM 635 C CA . GLU A 1 78 ? 13.969 6.365 3.389 1.00 88.38 78 GLU A CA 1
ATOM 636 C C . GLU A 1 78 ? 13.974 5.896 1.929 1.00 88.38 78 GLU A C 1
ATOM 638 O O . GLU A 1 78 ? 14.522 4.838 1.620 1.00 88.38 78 GLU A O 1
ATOM 643 N N . TRP A 1 79 ? 13.426 6.701 1.015 1.00 89.81 79 TRP A N 1
ATOM 644 C CA . TRP A 1 79 ? 13.435 6.381 -0.409 1.00 89.81 79 TRP A CA 1
ATOM 645 C C . TRP A 1 79 ? 14.855 6.341 -0.974 1.00 89.81 79 TRP A C 1
ATOM 647 O O . TRP A 1 79 ? 15.184 5.403 -1.692 1.00 89.81 79 TRP A O 1
ATOM 657 N N . GLN A 1 80 ? 15.742 7.260 -0.582 1.00 88.19 80 GLN A N 1
ATOM 658 C CA . GLN A 1 80 ? 17.163 7.204 -0.957 1.00 88.19 80 GLN A CA 1
ATOM 659 C C . GLN A 1 80 ? 17.827 5.879 -0.529 1.00 88.19 80 GLN A C 1
ATOM 661 O O . GLN A 1 80 ? 18.582 5.289 -1.304 1.00 88.19 80 GLN A O 1
ATOM 666 N N . TYR A 1 81 ? 17.511 5.376 0.670 1.00 89.25 81 TYR A N 1
ATOM 667 C CA . TYR A 1 81 ? 17.994 4.079 1.153 1.00 89.25 81 TYR A CA 1
ATOM 668 C C . TYR A 1 81 ? 17.395 2.896 0.367 1.00 89.25 81 TYR A C 1
ATOM 670 O O . TYR A 1 81 ? 18.141 2.038 -0.107 1.00 89.25 81 TYR A O 1
ATOM 678 N N . ARG A 1 82 ? 16.069 2.874 0.154 1.00 90.69 82 ARG A N 1
ATOM 679 C CA . ARG A 1 82 ? 15.380 1.825 -0.628 1.00 90.69 82 ARG A CA 1
ATOM 680 C C . ARG A 1 82 ? 15.902 1.738 -2.061 1.00 90.69 82 ARG A C 1
ATOM 682 O O . ARG A 1 82 ? 16.228 0.651 -2.523 1.00 90.69 82 ARG A O 1
ATOM 689 N N . LEU A 1 83 ? 16.036 2.880 -2.736 1.00 90.19 83 LEU A N 1
ATOM 690 C CA . LEU A 1 83 ? 16.517 2.969 -4.117 1.00 90.19 83 LEU A CA 1
ATOM 691 C C . LEU A 1 83 ? 17.955 2.470 -4.267 1.00 90.19 83 LEU A C 1
ATOM 693 O O . LEU A 1 83 ? 18.252 1.779 -5.238 1.00 90.19 83 LEU A O 1
ATOM 697 N N . LYS A 1 84 ? 18.833 2.765 -3.298 1.00 88.31 84 LYS A N 1
ATOM 698 C CA . LYS A 1 84 ? 20.190 2.209 -3.277 1.00 88.31 84 LYS A CA 1
ATOM 699 C C . LYS A 1 84 ? 20.156 0.684 -3.161 1.00 88.31 84 LYS A C 1
ATOM 701 O O . LYS A 1 84 ? 20.781 0.010 -3.975 1.00 88.31 84 LYS A O 1
ATOM 706 N N . ASN A 1 85 ? 19.419 0.146 -2.187 1.00 90.25 85 ASN A N 1
ATOM 707 C CA . ASN A 1 85 ? 19.341 -1.301 -1.978 1.00 90.25 85 ASN A CA 1
ATOM 708 C C . ASN A 1 85 ? 18.765 -2.015 -3.215 1.00 90.25 85 ASN A C 1
ATOM 710 O O . ASN A 1 85 ? 19.327 -3.008 -3.660 1.00 90.25 85 ASN A O 1
ATOM 714 N N . TRP A 1 86 ? 17.703 -1.479 -3.826 1.00 92.19 86 TRP A N 1
ATOM 715 C CA . TRP A 1 86 ? 17.087 -2.062 -5.024 1.00 92.19 86 TRP A CA 1
ATOM 716 C C . TRP A 1 86 ? 17.921 -1.901 -6.306 1.00 92.19 86 TRP A C 1
ATOM 718 O O . TRP A 1 86 ? 17.686 -2.635 -7.262 1.00 92.19 86 TRP A O 1
ATOM 728 N N . GLU A 1 87 ? 18.889 -0.984 -6.365 1.00 87.31 87 GLU A N 1
ATOM 729 C CA . GLU A 1 87 ? 19.891 -0.936 -7.445 1.00 87.31 87 GLU A CA 1
ATOM 730 C C . GLU A 1 87 ? 21.026 -1.950 -7.196 1.00 87.31 87 GLU A C 1
ATOM 732 O O . GLU A 1 87 ? 21.520 -2.559 -8.140 1.00 87.31 87 GLU A O 1
ATOM 737 N N . GLU A 1 88 ? 21.399 -2.202 -5.936 1.00 88.56 88 GLU A N 1
ATOM 738 C CA . GLU A 1 88 ? 22.374 -3.243 -5.564 1.00 88.56 88 GLU A CA 1
ATOM 739 C C . GLU A 1 88 ? 21.801 -4.669 -5.733 1.00 88.56 88 GLU A C 1
ATOM 741 O O . GLU A 1 88 ? 22.527 -5.577 -6.137 1.00 88.56 88 GLU A O 1
ATOM 746 N N . GLU A 1 89 ? 20.501 -4.857 -5.483 1.00 89.75 89 GLU A N 1
ATOM 747 C CA . GLU A 1 89 ? 19.788 -6.142 -5.564 1.00 89.75 89 GLU A CA 1
ATOM 748 C C . GLU A 1 89 ? 19.212 -6.421 -6.965 1.00 89.75 89 GLU A C 1
ATOM 750 O O . GLU A 1 89 ? 19.428 -7.498 -7.518 1.00 89.75 89 GLU A O 1
ATOM 755 N N . PHE A 1 90 ? 18.526 -5.440 -7.567 1.00 89.19 90 PHE A N 1
ATOM 756 C CA . PHE A 1 90 ? 17.794 -5.594 -8.832 1.00 89.19 90 PHE A CA 1
ATOM 757 C C . PHE A 1 90 ? 18.328 -4.716 -9.979 1.00 89.19 90 PHE A C 1
ATOM 759 O O . PHE A 1 90 ? 17.752 -4.730 -11.058 1.00 89.19 90 PHE A O 1
ATOM 766 N N . GLY A 1 91 ? 19.424 -3.962 -9.818 1.00 77.62 91 GLY A N 1
ATOM 767 C CA . GLY A 1 91 ? 19.992 -3.101 -10.878 1.00 77.62 91 GLY A CA 1
ATOM 768 C C . GLY A 1 91 ? 20.689 -3.842 -12.033 1.00 77.62 91 GLY A C 1
ATOM 769 O O . GLY A 1 91 ? 21.521 -3.259 -12.732 1.00 77.62 91 GLY A O 1
ATOM 770 N N . GLN A 1 92 ? 20.395 -5.132 -12.211 1.00 73.69 92 GLN A N 1
ATOM 771 C CA . GLN A 1 92 ? 20.871 -5.968 -13.314 1.00 73.69 92 GLN A CA 1
ATOM 772 C C . GLN A 1 92 ? 19.774 -6.113 -14.387 1.00 73.69 92 GLN A C 1
ATOM 774 O O . GLN A 1 92 ? 18.730 -5.475 -14.301 1.00 73.69 92 GLN A O 1
ATOM 779 N N . ASP A 1 93 ? 20.066 -6.873 -15.444 1.00 85.62 93 ASP A N 1
ATOM 780 C CA . ASP A 1 93 ? 19.312 -6.940 -16.705 1.00 85.62 93 ASP A CA 1
ATOM 781 C C . ASP A 1 93 ? 17.778 -6.757 -16.600 1.00 85.62 93 ASP A C 1
ATOM 783 O O . ASP A 1 93 ? 17.047 -7.617 -16.105 1.00 85.62 93 ASP A O 1
ATOM 787 N N . ILE A 1 94 ? 17.292 -5.641 -17.154 1.00 87.25 94 ILE A N 1
ATOM 788 C CA . ILE A 1 94 ? 15.869 -5.282 -17.185 1.00 87.25 94 ILE A CA 1
ATOM 789 C C . ILE A 1 94 ? 15.049 -6.289 -18.012 1.00 87.25 94 ILE A C 1
ATOM 791 O O . ILE A 1 94 ? 13.872 -6.487 -17.708 1.00 87.25 94 ILE A O 1
ATOM 795 N N . GLU A 1 95 ? 15.631 -6.964 -19.012 1.00 88.94 95 GLU A N 1
ATOM 796 C CA . GLU A 1 95 ? 14.918 -8.003 -19.771 1.00 88.94 95 GLU A CA 1
ATOM 797 C C . GLU A 1 95 ? 14.647 -9.245 -18.897 1.00 88.94 95 GLU A C 1
ATOM 799 O O . GLU A 1 95 ? 13.529 -9.771 -18.920 1.00 88.94 95 GLU A O 1
ATOM 804 N N . SER A 1 96 ? 15.594 -9.641 -18.034 1.00 91.06 96 SER A N 1
ATOM 805 C CA . SER A 1 96 ? 15.364 -10.662 -16.995 1.00 91.06 96 SER A CA 1
ATOM 806 C C . SER A 1 96 ? 14.238 -10.253 -16.041 1.00 91.06 96 SER A C 1
ATOM 808 O O . SER A 1 96 ? 13.286 -11.014 -15.853 1.00 91.06 96 SER A O 1
ATOM 810 N N . LEU A 1 97 ? 14.258 -9.015 -15.527 1.00 92.56 97 LEU A N 1
ATOM 811 C CA . LEU A 1 97 ? 13.215 -8.523 -14.616 1.00 92.56 97 LEU A CA 1
ATOM 812 C C . LEU A 1 97 ? 11.812 -8.549 -15.241 1.00 92.56 97 LEU A C 1
ATOM 814 O O . LEU A 1 97 ? 10.855 -8.920 -14.563 1.00 92.56 97 LEU A O 1
ATOM 818 N N . TYR A 1 98 ? 11.664 -8.209 -16.528 1.00 91.81 98 TYR A N 1
ATOM 819 C CA . TYR A 1 98 ? 10.382 -8.348 -17.234 1.00 91.81 98 TYR A CA 1
ATOM 820 C C . TYR A 1 98 ? 9.880 -9.802 -17.236 1.00 91.81 98 TYR A C 1
ATOM 822 O O . TYR A 1 98 ? 8.687 -10.043 -17.024 1.00 91.81 98 TYR A O 1
ATOM 830 N N . HIS A 1 99 ? 10.769 -10.779 -17.443 1.00 91.19 99 HIS A N 1
ATOM 831 C CA . HIS A 1 99 ? 10.422 -12.202 -17.405 1.00 91.19 99 HIS A CA 1
ATOM 832 C C . HIS A 1 99 ? 10.105 -12.702 -15.987 1.00 91.19 99 HIS A C 1
ATOM 834 O O . HIS A 1 99 ? 9.146 -13.456 -15.804 1.00 91.19 99 HIS A O 1
ATOM 840 N N . GLU A 1 100 ? 10.856 -12.262 -14.980 1.00 93.00 100 GLU A N 1
ATOM 841 C CA . GLU A 1 100 ? 10.640 -12.624 -13.577 1.00 93.00 100 GLU A CA 1
ATOM 842 C C . GLU A 1 100 ? 9.318 -12.047 -13.047 1.00 93.00 100 GLU A C 1
ATOM 844 O O . GLU A 1 100 ? 8.500 -12.788 -12.494 1.00 93.00 100 GLU A O 1
ATOM 849 N N . ILE A 1 101 ? 9.037 -10.765 -13.315 1.00 94.00 101 ILE A N 1
ATOM 850 C CA . ILE A 1 101 ? 7.747 -10.126 -13.011 1.00 94.00 101 ILE A CA 1
ATOM 851 C C . ILE A 1 101 ? 6.609 -10.862 -13.727 1.00 94.00 101 ILE A C 1
ATOM 853 O O . ILE A 1 101 ? 5.600 -11.165 -13.097 1.00 94.00 101 ILE A O 1
ATOM 857 N N . ALA A 1 102 ? 6.756 -11.220 -15.008 1.00 91.94 102 ALA A N 1
ATOM 858 C CA . ALA A 1 102 ? 5.736 -11.999 -15.716 1.00 91.94 102 ALA A CA 1
ATOM 859 C C . ALA A 1 102 ? 5.500 -13.386 -15.080 1.00 91.94 102 ALA A C 1
ATOM 861 O O . ALA A 1 102 ? 4.361 -13.848 -15.016 1.00 91.94 102 ALA A O 1
ATOM 862 N N . SER A 1 103 ? 6.543 -14.037 -14.552 1.00 92.44 103 SER A N 1
ATOM 863 C CA . SER A 1 103 ? 6.408 -15.325 -13.854 1.00 92.44 103 SER A CA 1
ATOM 864 C C . SER A 1 103 ? 5.610 -15.225 -12.543 1.00 92.44 103 SER A C 1
ATOM 866 O O . SER A 1 103 ? 4.914 -16.179 -12.171 1.00 92.44 103 SER A O 1
ATOM 868 N N . CYS A 1 104 ? 5.624 -14.053 -11.893 1.00 94.56 104 CYS A N 1
ATOM 869 C CA . CYS A 1 104 ? 4.892 -13.793 -10.654 1.00 94.56 104 CYS A CA 1
ATOM 870 C C . CYS A 1 104 ? 3.364 -13.883 -10.817 1.00 94.56 104 CYS A C 1
ATOM 872 O O . CYS A 1 104 ? 2.684 -14.093 -9.820 1.00 94.56 104 CYS A O 1
ATOM 874 N N . GLU A 1 105 ? 2.805 -13.842 -12.034 1.00 94.12 105 GLU A N 1
ATOM 875 C CA . GLU A 1 105 ? 1.369 -14.100 -12.265 1.00 94.12 105 GLU A CA 1
ATOM 876 C C . GLU A 1 105 ? 0.922 -15.454 -11.673 1.00 94.12 105 GLU A C 1
ATOM 878 O O . GLU A 1 105 ? -0.185 -15.586 -11.151 1.00 94.12 105 GLU A O 1
ATOM 883 N N . ARG A 1 106 ? 1.809 -16.461 -11.701 1.00 93.06 106 ARG A N 1
ATOM 884 C CA . ARG A 1 106 ? 1.554 -17.807 -11.154 1.00 93.06 106 ARG A CA 1
ATOM 885 C C . ARG A 1 106 ? 1.927 -17.949 -9.681 1.00 93.06 106 ARG A C 1
ATOM 887 O O . ARG A 1 106 ? 1.461 -18.876 -9.024 1.00 93.06 106 ARG A O 1
ATOM 894 N N . MET A 1 107 ? 2.787 -17.069 -9.171 1.00 93.31 107 MET A N 1
ATOM 895 C CA . MET A 1 107 ? 3.279 -17.078 -7.791 1.00 93.31 107 MET A CA 1
ATOM 896 C C . MET A 1 107 ? 3.302 -15.641 -7.242 1.00 93.31 107 MET A C 1
ATOM 898 O O . MET A 1 107 ? 4.378 -15.084 -7.034 1.00 93.31 107 MET A O 1
ATOM 902 N N . PRO A 1 108 ? 2.134 -15.006 -7.000 1.00 93.38 108 PRO A N 1
ATOM 903 C CA . PRO A 1 108 ? 2.075 -13.556 -6.770 1.00 93.38 108 PRO A CA 1
ATOM 904 C C . PRO A 1 108 ? 2.844 -13.092 -5.533 1.00 93.38 108 PRO A C 1
ATOM 906 O O . PRO A 1 108 ? 3.405 -12.000 -5.521 1.00 93.38 108 PRO A O 1
ATOM 909 N N . HIS A 1 109 ? 2.955 -13.962 -4.527 1.00 93.44 109 HIS A N 1
ATOM 910 C CA . HIS A 1 109 ? 3.775 -13.781 -3.328 1.00 93.44 109 HIS A CA 1
ATOM 911 C C . HIS A 1 109 ? 5.289 -13.638 -3.603 1.00 93.44 109 HIS A C 1
ATOM 913 O O . HIS A 1 109 ? 6.054 -13.499 -2.655 1.00 93.44 109 HIS A O 1
ATOM 919 N N . GLN A 1 110 ? 5.747 -13.713 -4.858 1.00 94.00 110 GLN A N 1
ATOM 920 C CA . GLN A 1 110 ? 7.145 -13.498 -5.250 1.00 94.00 110 GLN A CA 1
ATOM 921 C C . GLN A 1 110 ? 7.418 -12.098 -5.814 1.00 94.00 110 GLN A C 1
ATOM 923 O O . GLN A 1 110 ? 8.581 -11.729 -5.931 1.00 94.00 110 GLN A O 1
ATOM 928 N N . LEU A 1 111 ? 6.381 -11.305 -6.112 1.00 95.50 111 LEU A N 1
ATOM 929 C CA . LEU A 1 111 ? 6.542 -9.957 -6.658 1.00 95.50 111 LEU A CA 1
ATOM 930 C C . LEU A 1 111 ? 7.131 -8.998 -5.611 1.00 95.50 111 LEU A C 1
ATOM 932 O O . LEU A 1 111 ? 6.435 -8.605 -4.673 1.00 95.50 111 LEU A O 1
ATOM 936 N N . GLU A 1 112 ? 8.379 -8.578 -5.810 1.00 94.94 112 GLU A N 1
ATOM 937 C CA . GLU A 1 112 ? 9.030 -7.531 -5.015 1.00 94.94 112 GLU A CA 1
ATOM 938 C C . GLU A 1 112 ? 8.735 -6.123 -5.544 1.00 94.94 112 GLU A C 1
ATOM 940 O O . GLU A 1 112 ? 8.637 -5.895 -6.754 1.00 94.94 112 GLU A O 1
ATOM 945 N N . ILE A 1 113 ? 8.692 -5.137 -4.639 1.00 94.75 113 ILE A N 1
ATOM 946 C CA . ILE A 1 113 ? 8.574 -3.721 -5.032 1.00 94.75 113 ILE A CA 1
ATOM 947 C C . ILE A 1 113 ? 9.829 -3.267 -5.783 1.00 94.75 113 ILE A C 1
ATOM 949 O O . ILE A 1 113 ? 9.708 -2.524 -6.749 1.00 94.75 113 ILE A O 1
ATOM 953 N N . GLY A 1 114 ? 11.019 -3.742 -5.393 1.00 93.88 114 GLY A N 1
ATOM 954 C CA . GLY A 1 114 ? 12.282 -3.378 -6.043 1.00 93.88 114 GLY A CA 1
ATOM 955 C C . GLY A 1 114 ? 12.350 -3.806 -7.510 1.00 93.88 114 GLY A C 1
ATOM 956 O O . GLY A 1 114 ? 12.668 -2.982 -8.368 1.00 93.88 114 GLY A O 1
ATOM 957 N N . MET A 1 115 ? 11.940 -5.043 -7.815 1.00 94.31 115 MET A N 1
ATOM 958 C CA . MET A 1 115 ? 11.783 -5.532 -9.193 1.00 94.31 115 MET A CA 1
ATOM 959 C C . MET A 1 115 ? 10.821 -4.635 -9.980 1.00 94.31 115 MET A C 1
ATOM 961 O O . MET A 1 115 ? 11.169 -4.128 -11.047 1.00 94.31 115 MET A O 1
ATOM 965 N N . LEU A 1 116 ? 9.625 -4.378 -9.433 1.00 94.12 116 LEU A N 1
ATOM 966 C CA . LEU A 1 116 ? 8.637 -3.522 -10.090 1.00 94.12 116 LEU A CA 1
ATOM 967 C C . LEU A 1 116 ? 9.142 -2.078 -10.252 1.00 94.12 116 LEU A C 1
ATOM 969 O O . LEU A 1 116 ? 8.800 -1.434 -11.237 1.00 94.12 116 LEU A O 1
ATOM 973 N N . PHE A 1 117 ? 9.972 -1.567 -9.338 1.00 93.81 117 PHE A N 1
ATOM 974 C CA . PHE A 1 117 ? 10.505 -0.206 -9.395 1.00 93.81 117 PHE A CA 1
ATOM 975 C C . PHE A 1 117 ? 11.550 -0.033 -10.500 1.00 93.81 117 PHE A C 1
ATOM 977 O O . PHE A 1 117 ? 11.530 0.968 -11.214 1.00 93.81 117 PHE A O 1
ATOM 984 N N . GLN A 1 118 ? 12.447 -1.008 -10.668 1.00 91.25 118 GLN A N 1
ATOM 985 C CA . GLN A 1 118 ? 13.463 -0.990 -11.727 1.00 91.25 118 GLN A CA 1
ATOM 986 C C . GLN A 1 118 ? 12.841 -0.881 -13.129 1.00 91.25 118 GLN A C 1
ATOM 988 O O . GLN A 1 118 ? 13.396 -0.211 -14.006 1.00 91.25 118 GLN A O 1
ATOM 993 N N . VAL A 1 119 ? 11.679 -1.512 -13.320 1.00 91.56 119 VAL A N 1
ATOM 994 C CA . VAL A 1 119 ? 10.992 -1.641 -14.613 1.00 91.56 119 VAL A CA 1
ATOM 995 C C . VAL A 1 119 ? 9.883 -0.590 -14.797 1.00 91.56 119 VAL A C 1
ATOM 997 O O . VAL A 1 119 ? 9.752 0.009 -15.865 1.00 91.56 119 VAL A O 1
ATOM 1000 N N . HIS A 1 120 ? 9.097 -0.326 -13.751 1.00 93.00 120 HIS A N 1
ATOM 1001 C CA . HIS A 1 120 ? 7.908 0.533 -13.757 1.00 93.00 120 HIS A CA 1
ATOM 1002 C C . HIS A 1 120 ? 7.850 1.417 -12.483 1.00 93.00 120 HIS A C 1
ATOM 1004 O O . HIS A 1 120 ? 6.975 1.233 -11.630 1.00 93.00 120 HIS A O 1
ATOM 1010 N N . PRO A 1 121 ? 8.752 2.411 -12.336 1.00 92.38 121 PRO A N 1
ATOM 1011 C CA . PRO A 1 121 ? 8.960 3.156 -11.085 1.00 92.38 121 PRO A CA 1
ATOM 1012 C C . PRO A 1 121 ? 7.699 3.847 -10.540 1.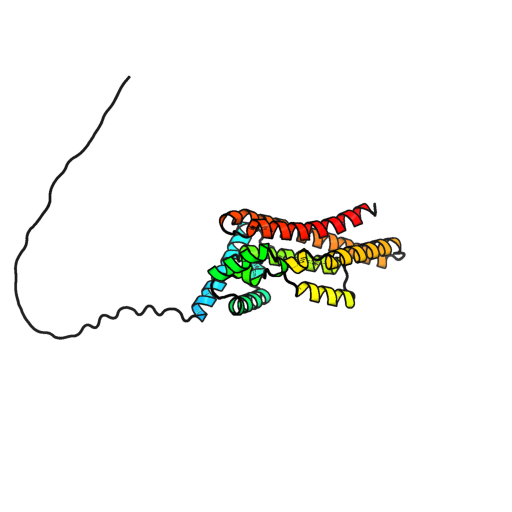00 92.38 121 PRO A C 1
ATOM 1014 O O . PRO A 1 121 ? 7.431 3.786 -9.342 1.00 92.38 121 PRO A O 1
ATOM 1017 N N . ILE A 1 122 ? 6.868 4.429 -11.413 1.00 92.88 122 ILE A N 1
ATOM 1018 C CA . ILE A 1 122 ? 5.602 5.088 -11.032 1.00 92.88 122 ILE A CA 1
ATOM 1019 C C . ILE A 1 122 ? 4.588 4.066 -10.482 1.00 92.88 122 ILE A C 1
ATOM 1021 O O . ILE A 1 122 ? 3.901 4.336 -9.496 1.00 92.88 122 ILE A O 1
ATOM 1025 N N . ALA A 1 123 ? 4.525 2.864 -11.067 1.00 94.38 123 ALA A N 1
ATOM 1026 C CA . ALA A 1 123 ? 3.656 1.785 -10.595 1.00 94.38 123 ALA A CA 1
ATOM 1027 C C . ALA A 1 123 ? 4.091 1.291 -9.209 1.00 94.38 123 ALA A C 1
ATOM 1029 O O . ALA A 1 123 ? 3.263 1.214 -8.301 1.00 94.38 123 ALA A O 1
ATOM 1030 N N . ALA A 1 124 ? 5.391 1.052 -9.018 1.00 94.94 124 ALA A N 1
ATOM 1031 C CA . ALA A 1 124 ? 5.956 0.661 -7.730 1.00 94.94 124 ALA A CA 1
ATOM 1032 C C . ALA A 1 124 ? 5.768 1.727 -6.636 1.00 94.94 124 ALA A C 1
ATOM 1034 O O . ALA A 1 124 ? 5.424 1.378 -5.509 1.00 94.94 124 ALA A O 1
ATOM 1035 N N . PHE A 1 125 ? 5.926 3.014 -6.962 1.00 94.94 125 PHE A N 1
ATOM 1036 C CA . PHE A 1 125 ? 5.679 4.113 -6.024 1.00 94.94 125 PHE A CA 1
ATOM 1037 C C . PHE A 1 125 ? 4.196 4.202 -5.621 1.00 94.94 125 PHE A C 1
ATOM 1039 O O . PHE A 1 125 ? 3.883 4.272 -4.436 1.00 94.94 125 PHE A O 1
ATOM 1046 N N . SER A 1 126 ? 3.263 4.068 -6.573 1.00 95.56 126 SER A N 1
ATOM 1047 C CA . SER A 1 126 ? 1.827 4.026 -6.245 1.00 95.56 126 SER A CA 1
ATOM 1048 C C . SER A 1 126 ? 1.433 2.807 -5.396 1.00 95.56 126 SER A C 1
ATOM 1050 O O . SER A 1 126 ? 0.570 2.912 -4.525 1.00 95.56 126 SER A O 1
ATOM 1052 N N . LEU A 1 127 ? 2.098 1.660 -5.597 1.00 96.69 127 LEU A N 1
ATOM 1053 C CA . LEU A 1 127 ? 1.918 0.463 -4.772 1.00 96.69 127 LEU A CA 1
ATOM 1054 C C . LEU A 1 127 ? 2.496 0.657 -3.366 1.00 96.69 127 LEU A C 1
ATOM 1056 O O . LEU A 1 127 ? 1.877 0.222 -2.399 1.00 96.69 127 LEU A O 1
ATOM 1060 N N . TRP A 1 128 ? 3.633 1.344 -3.234 1.00 95.56 128 TRP A N 1
ATOM 1061 C CA . TRP A 1 128 ? 4.186 1.704 -1.931 1.00 95.56 128 TRP A CA 1
ATOM 1062 C C . TRP A 1 128 ? 3.211 2.560 -1.120 1.00 95.56 128 TRP A C 1
ATOM 1064 O O . TRP A 1 128 ? 2.904 2.204 0.015 1.00 95.56 128 TRP A O 1
ATOM 1074 N N . ASN A 1 129 ? 2.670 3.632 -1.704 1.00 94.88 129 ASN A N 1
ATOM 1075 C CA . ASN A 1 129 ? 1.763 4.535 -0.989 1.00 94.88 129 ASN A CA 1
ATOM 1076 C C . ASN A 1 129 ? 0.462 3.819 -0.581 1.00 94.88 129 ASN A C 1
ATOM 1078 O O . ASN A 1 129 ? -0.017 4.004 0.537 1.00 94.88 129 ASN A O 1
ATOM 1082 N N . LEU A 1 130 ? -0.057 2.919 -1.429 1.00 97.06 130 LEU A N 1
ATOM 1083 C CA . LEU A 1 130 ? -1.179 2.047 -1.068 1.00 97.06 130 LEU A CA 1
ATOM 1084 C C . LEU A 1 130 ? -0.847 1.136 0.125 1.00 97.06 130 LEU A C 1
ATOM 1086 O O . LEU A 1 130 ? -1.654 1.018 1.042 1.00 97.06 130 LEU A O 1
ATOM 1090 N N . LEU A 1 131 ? 0.332 0.505 0.133 1.00 96.75 131 LEU A N 1
ATOM 1091 C CA . LEU A 1 131 ? 0.770 -0.338 1.250 1.00 96.75 131 LEU A CA 1
ATOM 1092 C C . LEU A 1 131 ? 0.940 0.476 2.539 1.00 96.75 131 LEU A C 1
ATOM 1094 O O . LEU A 1 131 ? 0.508 0.016 3.589 1.00 96.75 131 LEU A O 1
ATOM 1098 N N . GLN A 1 132 ? 1.481 1.697 2.470 1.00 94.62 132 GLN A N 1
ATOM 1099 C CA . GLN A 1 132 ? 1.579 2.581 3.637 1.00 94.62 132 GLN A CA 1
ATOM 1100 C C . GLN A 1 132 ? 0.203 2.971 4.192 1.00 94.62 132 GLN A C 1
ATOM 1102 O O . GLN A 1 132 ? 0.013 2.924 5.406 1.00 94.62 132 GLN A O 1
ATOM 1107 N N . ALA A 1 133 ? -0.777 3.272 3.333 1.00 95.44 133 ALA A N 1
ATOM 1108 C CA . ALA A 1 133 ? -2.151 3.519 3.770 1.00 95.44 133 ALA A CA 1
ATOM 1109 C C . ALA A 1 133 ? -2.778 2.273 4.431 1.00 95.44 133 ALA A C 1
ATOM 1111 O O . ALA A 1 133 ? -3.405 2.383 5.485 1.00 95.44 133 ALA A O 1
ATOM 1112 N N . CYS A 1 134 ? -2.543 1.079 3.873 1.00 96.50 134 CYS A N 1
ATOM 1113 C CA . CYS A 1 134 ? -2.950 -0.183 4.492 1.00 96.50 134 CYS A CA 1
ATOM 1114 C C . CYS A 1 134 ? -2.299 -0.394 5.874 1.00 96.50 134 CYS A C 1
ATOM 1116 O O . CYS A 1 134 ? -3.018 -0.655 6.832 1.00 96.50 134 CYS A O 1
ATOM 1118 N N . TYR A 1 135 ? -0.978 -0.227 6.013 1.00 95.00 135 TYR A N 1
ATOM 1119 C CA . TYR A 1 135 ? -0.263 -0.411 7.286 1.00 95.00 135 TYR A CA 1
ATOM 1120 C C . TYR A 1 135 ? -0.634 0.638 8.347 1.00 95.00 135 TYR A C 1
ATOM 1122 O O . TYR A 1 135 ? -0.668 0.333 9.543 1.00 95.00 135 TYR A O 1
ATOM 1130 N N . ALA A 1 136 ? -0.929 1.874 7.933 1.00 93.56 136 ALA A N 1
ATOM 1131 C CA . ALA A 1 136 ? -1.445 2.908 8.824 1.00 93.56 136 ALA A CA 1
ATOM 1132 C C . ALA A 1 136 ? -2.829 2.520 9.372 1.00 93.56 136 ALA A C 1
ATOM 1134 O O . ALA A 1 136 ? -3.058 2.605 10.579 1.00 93.56 136 ALA A O 1
ATOM 1135 N N . LEU A 1 137 ? -3.720 2.023 8.509 1.00 94.94 137 LEU A N 1
ATOM 1136 C CA . LEU A 1 137 ? -5.054 1.575 8.903 1.00 94.94 137 LEU A CA 1
ATOM 1137 C C . LEU A 1 137 ? -5.019 0.269 9.723 1.00 94.94 137 LEU A C 1
ATOM 1139 O O . LEU A 1 137 ? -5.730 0.180 10.723 1.00 94.94 137 LEU A O 1
ATOM 1143 N N . ASP A 1 138 ? -4.135 -0.685 9.393 1.00 95.00 138 ASP A N 1
ATOM 1144 C CA . ASP A 1 138 ? -3.867 -1.887 10.203 1.00 95.00 138 ASP A CA 1
ATOM 1145 C C . ASP A 1 138 ? -3.542 -1.499 11.653 1.00 95.00 138 ASP A C 1
ATOM 1147 O O . ASP A 1 138 ? -4.082 -2.083 12.591 1.00 95.00 138 ASP A O 1
ATOM 1151 N N . LYS A 1 139 ? -2.676 -0.493 11.845 1.00 93.44 139 LYS A N 1
ATOM 1152 C CA . LYS A 1 139 ? -2.241 -0.019 13.166 1.00 93.44 139 LYS A CA 1
ATOM 1153 C C . LYS A 1 139 ? -3.393 0.561 13.989 1.00 93.44 139 LYS A C 1
ATOM 1155 O O . LYS A 1 139 ? -3.455 0.317 15.193 1.00 93.44 139 LYS A O 1
ATOM 1160 N N . VAL A 1 140 ? -4.315 1.298 13.366 1.00 92.81 140 VAL A N 1
ATOM 1161 C CA . VAL A 1 140 ? -5.502 1.825 14.063 1.00 92.81 140 VAL A CA 1
ATOM 1162 C C . VAL A 1 140 ? -6.499 0.699 14.358 1.00 92.81 140 VAL A C 1
ATOM 1164 O O . VAL A 1 140 ? -7.001 0.612 15.481 1.00 92.81 140 VAL A O 1
ATOM 1167 N N . ILE A 1 141 ? -6.759 -0.195 13.397 1.00 92.00 141 ILE A N 1
ATOM 1168 C CA . ILE A 1 141 ? -7.738 -1.290 13.521 1.00 92.00 141 ILE A CA 1
ATOM 1169 C C . ILE A 1 141 ? -7.291 -2.363 14.514 1.00 92.00 141 ILE A C 1
ATOM 1171 O O . ILE A 1 141 ? -8.079 -2.735 15.382 1.00 92.00 141 ILE A O 1
ATOM 1175 N N . CYS A 1 142 ? -6.037 -2.811 14.458 1.00 90.00 142 CYS A N 1
ATOM 1176 C CA . CYS A 1 142 ? -5.499 -3.786 15.407 1.00 90.00 142 CYS A CA 1
ATOM 1177 C C . CYS A 1 142 ? -5.289 -3.135 16.782 1.00 90.00 142 CYS A C 1
ATOM 1179 O O . CYS A 1 142 ? -5.799 -3.628 17.786 1.00 90.00 142 CYS A O 1
ATOM 1181 N N . GLY A 1 143 ? -4.651 -1.960 16.807 1.00 77.38 143 GLY A N 1
ATOM 1182 C CA . GLY A 1 143 ? -4.278 -1.233 18.019 1.00 77.38 143 GLY A CA 1
ATOM 1183 C C . GLY A 1 143 ? -2.766 -1.228 18.264 1.00 77.38 143 GLY A C 1
ATOM 1184 O O . GLY A 1 143 ? -1.983 -1.784 17.498 1.00 77.38 143 GLY A O 1
ATOM 1185 N N . SER A 1 144 ? -2.355 -0.559 19.342 1.00 67.19 144 SER A N 1
ATOM 1186 C CA . SER A 1 144 ? -0.950 -0.288 19.685 1.00 67.19 144 SER A CA 1
ATOM 1187 C C . SER A 1 144 ? -0.420 -1.097 20.878 1.00 67.19 144 SER A C 1
ATOM 1189 O O . SER A 1 144 ? 0.632 -0.762 21.427 1.00 67.19 144 SER A O 1
ATOM 1191 N N . SER A 1 145 ? -1.124 -2.156 21.293 1.00 65.75 145 SER A N 1
ATOM 1192 C CA . SER A 1 145 ? -0.622 -3.114 22.287 1.00 65.75 145 SER A CA 1
ATOM 1193 C C . SER A 1 145 ? 0.618 -3.854 21.759 1.00 65.75 145 SER A C 1
ATOM 1195 O O . SER A 1 145 ? 0.809 -3.994 20.552 1.00 65.75 145 SER A O 1
ATOM 1197 N N . THR A 1 146 ? 1.472 -4.355 22.656 1.00 62.12 146 THR A N 1
ATOM 1198 C CA . THR A 1 146 ? 2.765 -4.951 22.275 1.00 62.12 146 THR A CA 1
ATOM 1199 C C . THR A 1 146 ? 2.674 -6.125 21.280 1.00 62.12 146 THR A C 1
ATOM 1201 O O . THR A 1 146 ? 3.371 -6.061 20.272 1.00 62.12 146 THR A O 1
ATOM 1204 N N . PRO A 1 147 ? 1.839 -7.170 21.478 1.00 65.81 147 PRO A N 1
ATOM 1205 C CA . PRO A 1 147 ? 1.870 -8.330 20.581 1.00 65.81 147 PRO A CA 1
ATOM 1206 C C . PRO A 1 147 ? 1.306 -8.041 19.178 1.00 65.81 147 PRO A C 1
ATOM 1208 O O . PRO A 1 147 ? 1.782 -8.608 18.196 1.00 65.81 147 PRO A O 1
ATOM 1211 N N . GLU A 1 148 ? 0.337 -7.135 19.037 1.00 72.62 148 GLU A N 1
ATOM 1212 C CA . GLU A 1 14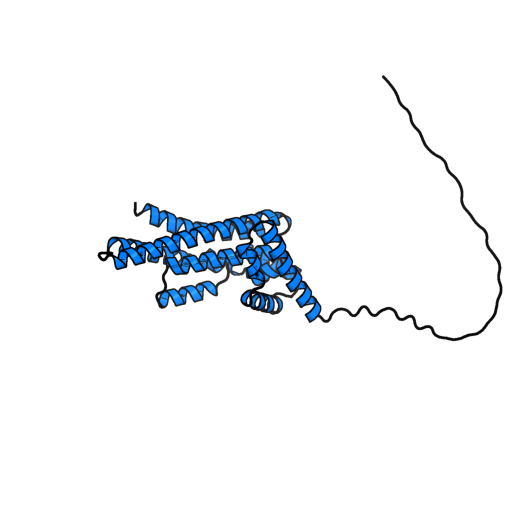8 ? -0.110 -6.651 17.728 1.00 72.62 148 GLU A CA 1
ATOM 1213 C C . GLU A 1 148 ? 0.861 -5.628 17.106 1.00 72.62 148 GLU A C 1
ATOM 1215 O O . GLU A 1 148 ? 0.985 -5.602 15.884 1.00 72.62 148 GLU A O 1
ATOM 1220 N N . SER A 1 149 ? 1.660 -4.895 17.894 1.00 75.94 149 SER A N 1
ATOM 1221 C CA . SER A 1 149 ? 2.814 -4.140 17.369 1.00 75.94 149 SER A CA 1
ATOM 1222 C C . SER A 1 149 ? 3.859 -5.053 16.712 1.00 75.94 149 SER A C 1
ATOM 1224 O O . SER A 1 149 ? 4.411 -4.685 15.673 1.00 75.94 149 SER A O 1
ATOM 1226 N N . ASP A 1 150 ? 4.119 -6.236 17.274 1.00 83.06 150 ASP A N 1
ATOM 1227 C CA . ASP A 1 150 ? 5.055 -7.205 16.687 1.00 83.06 150 ASP A CA 1
ATOM 1228 C C . ASP A 1 150 ? 4.508 -7.769 15.359 1.00 83.06 150 ASP A C 1
ATOM 1230 O O . ASP A 1 150 ? 5.223 -7.786 14.354 1.00 83.06 150 ASP A O 1
ATOM 1234 N N . LYS A 1 151 ? 3.210 -8.122 15.305 1.00 86.69 151 LYS A N 1
ATOM 1235 C CA . LYS A 1 151 ? 2.525 -8.519 14.054 1.00 86.69 151 LYS A CA 1
ATOM 1236 C C . LYS A 1 151 ? 2.617 -7.447 12.963 1.00 86.69 151 LYS A C 1
ATOM 1238 O O . LYS A 1 151 ? 2.874 -7.771 11.808 1.00 86.69 151 LYS A O 1
ATOM 1243 N N . LEU A 1 152 ? 2.415 -6.173 13.312 1.00 88.00 152 LEU A N 1
ATOM 1244 C CA . LEU A 1 152 ? 2.476 -5.062 12.354 1.00 88.00 152 LEU A CA 1
ATOM 1245 C C . LEU A 1 152 ? 3.874 -4.915 11.733 1.00 88.00 152 LEU A C 1
ATOM 1247 O O . LEU A 1 152 ? 3.982 -4.630 10.540 1.00 88.00 152 LEU A O 1
ATOM 1251 N N . GLN A 1 153 ? 4.941 -5.145 12.507 1.00 89.19 153 GLN A N 1
ATOM 1252 C CA . GLN A 1 153 ? 6.311 -5.170 11.979 1.00 89.19 153 GLN A CA 1
ATOM 1253 C C . GLN A 1 153 ? 6.560 -6.394 11.088 1.00 89.19 153 GLN A C 1
ATOM 1255 O O . GLN A 1 153 ? 7.204 -6.266 10.046 1.00 89.19 153 GLN A O 1
ATOM 1260 N N . GLU A 1 154 ? 6.012 -7.560 11.447 1.00 92.56 154 GLU A N 1
ATOM 1261 C CA . GLU A 1 154 ? 6.076 -8.758 10.605 1.00 92.56 154 GLU A CA 1
ATOM 1262 C C . GLU A 1 154 ? 5.418 -8.504 9.238 1.00 92.56 154 GLU A C 1
ATOM 1264 O O . GLU A 1 154 ? 6.051 -8.696 8.200 1.00 92.56 154 GLU A O 1
ATOM 1269 N N . TRP A 1 155 ? 4.190 -7.979 9.220 1.00 94.81 155 TRP A N 1
ATOM 1270 C CA . TRP A 1 155 ? 3.444 -7.676 7.993 1.00 94.81 155 TRP A CA 1
ATOM 1271 C C . TRP A 1 155 ? 4.148 -6.643 7.105 1.00 94.81 155 TRP A C 1
ATOM 1273 O O . TRP A 1 155 ? 4.152 -6.794 5.885 1.00 94.81 155 TRP A O 1
ATOM 1283 N N . GLN A 1 156 ? 4.801 -5.638 7.697 1.00 93.00 156 GLN A N 1
ATOM 1284 C CA . GLN A 1 156 ? 5.606 -4.648 6.967 1.00 93.00 156 GLN A CA 1
ATOM 1285 C C . GLN A 1 156 ? 6.883 -5.233 6.338 1.00 93.00 156 GLN A C 1
ATOM 1287 O O . GLN A 1 156 ? 7.449 -4.614 5.434 1.00 93.00 156 GLN A O 1
ATOM 1292 N N . SER A 1 157 ? 7.333 -6.413 6.784 1.00 92.69 157 SER A N 1
ATOM 1293 C CA . SER A 1 157 ? 8.454 -7.152 6.183 1.00 92.69 157 SER A CA 1
ATOM 1294 C C . SER A 1 157 ? 8.039 -8.088 5.038 1.00 92.69 157 SER A C 1
ATOM 1296 O O . SER A 1 157 ? 8.899 -8.586 4.311 1.00 92.69 157 SER A O 1
ATOM 1298 N N . TRP A 1 158 ? 6.738 -8.346 4.867 1.00 95.94 158 TRP A N 1
ATOM 1299 C CA . TRP A 1 158 ? 6.222 -9.250 3.840 1.00 95.94 158 TRP A CA 1
ATOM 1300 C C . TRP A 1 158 ? 6.166 -8.602 2.449 1.00 95.94 158 TRP A C 1
ATOM 1302 O O . TRP A 1 158 ? 6.075 -7.384 2.282 1.00 95.94 158 TRP A O 1
ATOM 1312 N N . ARG A 1 159 ? 6.136 -9.450 1.415 1.00 95.88 159 ARG A N 1
ATOM 1313 C CA . ARG A 1 159 ? 5.990 -9.014 0.020 1.00 95.88 159 ARG A CA 1
ATOM 1314 C C . ARG A 1 159 ? 4.589 -8.435 -0.247 1.00 95.88 159 ARG A C 1
ATOM 1316 O O . ARG A 1 159 ? 3.612 -8.963 0.291 1.00 95.88 159 ARG A O 1
ATOM 1323 N N . PRO A 1 160 ? 4.436 -7.434 -1.139 1.00 96.62 160 PRO A N 1
ATOM 1324 C CA . PRO A 1 160 ? 3.168 -6.750 -1.417 1.00 96.62 160 PRO A CA 1
ATOM 1325 C C . PRO A 1 160 ? 1.945 -7.656 -1.549 1.00 96.62 160 PRO A C 1
ATOM 1327 O O . PRO A 1 160 ? 0.937 -7.439 -0.885 1.00 96.62 160 PRO A O 1
ATOM 1330 N N . LEU A 1 161 ? 2.026 -8.688 -2.394 1.00 96.88 161 LEU A N 1
ATOM 1331 C CA . LEU A 1 161 ? 0.893 -9.574 -2.667 1.00 96.88 161 LEU A CA 1
ATOM 1332 C C . LEU A 1 161 ? 0.780 -10.730 -1.662 1.00 96.88 161 LEU A C 1
ATOM 1334 O O . LEU A 1 161 ? -0.287 -11.325 -1.566 1.00 96.88 161 LEU A O 1
ATOM 1338 N N . GLN A 1 162 ? 1.823 -11.013 -0.872 1.00 96.94 162 GLN A N 1
ATOM 1339 C CA . GLN A 1 162 ? 1.717 -11.875 0.310 1.00 96.94 162 GLN A CA 1
ATOM 1340 C C . GLN A 1 162 ? 0.876 -11.171 1.385 1.00 96.94 162 GLN A C 1
ATOM 1342 O O . GLN A 1 162 ? -0.111 -11.728 1.858 1.00 96.94 162 GLN A O 1
ATOM 1347 N N . TYR A 1 163 ? 1.207 -9.916 1.703 1.00 97.50 163 TYR A N 1
ATOM 1348 C CA . TYR A 1 163 ? 0.457 -9.094 2.652 1.00 97.50 163 TYR A CA 1
ATOM 1349 C C . TYR A 1 163 ? -0.963 -8.763 2.167 1.00 97.50 163 TYR A C 1
ATOM 1351 O O . TYR A 1 163 ? -1.938 -8.982 2.892 1.00 97.50 163 TYR A O 1
ATOM 1359 N N . LEU A 1 164 ? -1.125 -8.272 0.933 1.00 97.31 164 LEU A N 1
ATOM 1360 C CA . LEU A 1 164 ? -2.441 -7.856 0.437 1.00 97.31 164 LEU A CA 1
ATOM 1361 C C . LEU A 1 164 ? -3.427 -9.029 0.339 1.00 97.31 164 LEU A C 1
ATOM 1363 O O . LEU A 1 164 ? -4.611 -8.823 0.598 1.00 97.31 164 LEU A O 1
ATOM 1367 N N . LEU A 1 165 ? -2.968 -10.244 0.020 1.00 96.38 165 LEU A N 1
ATOM 1368 C CA . LEU A 1 165 ? -3.838 -11.419 -0.132 1.00 96.38 165 LEU A CA 1
ATOM 1369 C C . LEU A 1 165 ? -3.990 -12.272 1.143 1.00 96.38 165 LEU A C 1
ATOM 1371 O O . LEU A 1 165 ? -4.797 -13.201 1.123 1.00 96.38 165 LEU A O 1
ATOM 1375 N N . SER A 1 166 ? -3.264 -11.968 2.228 1.00 96.06 166 SER A N 1
ATOM 1376 C CA . SER A 1 166 ? -3.281 -12.754 3.472 1.00 96.06 166 SER A CA 1
ATOM 1377 C C . SER A 1 166 ? -4.664 -12.801 4.137 1.00 96.06 166 SER A C 1
ATOM 1379 O O . SER A 1 166 ? -5.281 -11.773 4.443 1.00 96.06 166 SER A O 1
ATOM 1381 N N . GLU A 1 167 ? -5.124 -14.021 4.421 1.00 94.81 167 GLU A N 1
ATOM 1382 C CA . GLU A 1 167 ? -6.316 -14.249 5.240 1.00 94.81 167 GLU A CA 1
ATOM 1383 C C . GLU A 1 167 ? -6.038 -13.973 6.729 1.00 94.81 167 GLU A C 1
ATOM 1385 O O . GLU A 1 167 ? -6.951 -13.564 7.432 1.00 94.81 167 GLU A O 1
ATOM 1390 N N . ASP A 1 168 ? -4.795 -14.106 7.213 1.00 93.00 168 ASP A N 1
ATOM 1391 C CA . ASP A 1 168 ? -4.437 -13.907 8.631 1.00 93.00 168 ASP A CA 1
ATOM 1392 C C . ASP A 1 168 ? -4.523 -12.432 9.059 1.00 93.00 168 ASP A C 1
ATOM 1394 O O . ASP A 1 168 ? -4.973 -12.119 10.167 1.00 93.00 168 ASP A O 1
ATOM 1398 N N . VAL A 1 169 ? -4.143 -11.513 8.160 1.00 93.62 169 VAL A N 1
ATOM 1399 C CA . VAL A 1 169 ? -4.371 -10.065 8.330 1.00 93.62 169 VAL A CA 1
ATOM 1400 C C . VAL A 1 169 ? -5.875 -9.789 8.381 1.00 93.62 169 VAL A C 1
ATOM 1402 O O . VAL A 1 169 ? -6.361 -9.111 9.285 1.00 93.62 169 VAL A O 1
ATOM 1405 N N . THR A 1 170 ? -6.622 -10.380 7.444 1.00 93.56 170 THR A N 1
ATOM 1406 C CA . THR A 1 170 ? -8.077 -10.212 7.308 1.00 93.56 170 THR A CA 1
ATOM 1407 C C . THR A 1 170 ? -8.831 -10.754 8.533 1.00 93.56 170 THR A C 1
ATOM 1409 O O . THR A 1 170 ? -9.747 -10.103 9.029 1.00 93.56 170 THR A O 1
ATOM 1412 N N . ALA A 1 171 ? -8.415 -11.901 9.076 1.00 92.50 171 ALA A N 1
ATOM 1413 C CA . ALA A 1 171 ? -8.958 -12.484 10.301 1.00 92.50 171 ALA A CA 1
ATOM 1414 C C . ALA A 1 171 ? -8.610 -11.641 11.538 1.00 92.50 171 ALA A C 1
ATOM 1416 O O . ALA A 1 171 ? -9.492 -11.353 12.344 1.00 92.50 171 ALA A O 1
ATOM 1417 N N . THR A 1 172 ? -7.363 -11.160 11.645 1.00 92.81 172 THR A N 1
ATOM 1418 C CA . THR A 1 172 ? -6.958 -10.265 12.745 1.00 92.81 172 THR A CA 1
ATOM 1419 C C . THR A 1 172 ? -7.795 -8.975 12.742 1.00 92.81 172 THR A C 1
ATOM 1421 O O . THR A 1 172 ? -8.228 -8.536 13.804 1.00 92.81 172 THR A O 1
ATOM 1424 N N . TRP A 1 173 ? -8.110 -8.402 11.571 1.00 93.75 173 TRP A N 1
ATOM 1425 C CA . TRP A 1 173 ? -9.038 -7.265 11.466 1.00 93.75 173 TRP A CA 1
ATOM 1426 C C . TRP A 1 173 ? -10.446 -7.593 11.986 1.00 93.75 173 TRP A C 1
ATOM 1428 O O . TRP A 1 173 ? -11.019 -6.786 12.717 1.00 93.75 173 TRP A O 1
ATOM 1438 N N . VAL A 1 174 ? -11.008 -8.756 11.630 1.00 93.00 174 VAL A N 1
ATOM 1439 C CA . VAL A 1 174 ? -12.337 -9.186 12.108 1.00 93.00 174 VAL A CA 1
ATOM 1440 C C . VAL A 1 174 ? -12.356 -9.294 13.634 1.00 93.00 174 VAL A C 1
ATOM 1442 O O . VAL A 1 174 ? -13.241 -8.716 14.268 1.00 93.00 174 VAL A O 1
ATOM 1445 N N . ASP A 1 175 ? -11.361 -9.958 14.227 1.00 91.94 175 ASP A N 1
ATOM 1446 C CA . ASP A 1 175 ? -11.250 -10.115 15.682 1.00 91.94 175 ASP A CA 1
ATOM 1447 C C . ASP A 1 175 ? -11.092 -8.758 16.392 1.00 91.94 175 ASP A C 1
ATOM 1449 O O . ASP A 1 175 ? -11.799 -8.469 17.363 1.00 91.94 175 ASP A O 1
ATOM 1453 N N . SER A 1 176 ? -10.209 -7.886 15.891 1.00 92.00 176 SER A N 1
ATOM 1454 C CA . SER A 1 176 ? -9.965 -6.567 16.486 1.00 92.00 176 SER A CA 1
ATOM 1455 C C . SER A 1 176 ? -11.167 -5.621 16.369 1.00 92.00 176 SER A C 1
ATOM 1457 O O . SER A 1 176 ? -11.458 -4.899 17.326 1.00 92.00 176 SER A O 1
ATOM 1459 N N . LEU A 1 177 ? -11.914 -5.643 15.257 1.00 92.50 177 LEU A N 1
ATOM 1460 C CA . LEU A 1 177 ? -13.145 -4.854 15.104 1.00 92.50 177 LEU A CA 1
ATOM 1461 C C . LEU A 1 177 ? -14.292 -5.399 15.968 1.00 92.50 177 LEU A C 1
ATOM 1463 O O . LEU A 1 177 ? -15.008 -4.611 16.593 1.00 92.50 177 LEU A O 1
ATOM 1467 N N . ALA A 1 178 ? -14.432 -6.722 16.094 1.00 90.81 178 ALA A N 1
ATOM 1468 C CA . ALA A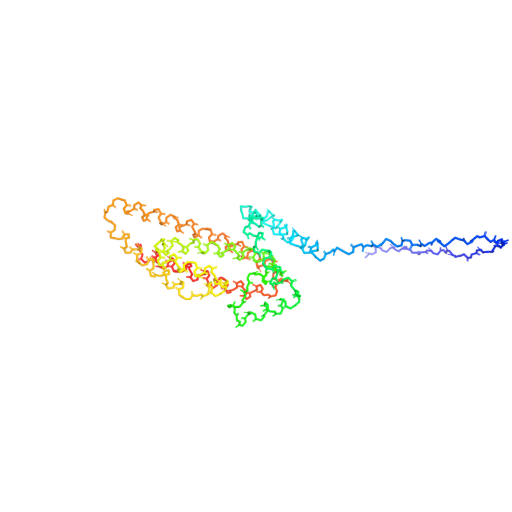 1 178 ? -15.413 -7.337 16.989 1.00 90.81 178 ALA A CA 1
ATOM 1469 C C . ALA A 1 178 ? -15.119 -7.015 18.468 1.00 90.81 178 ALA A C 1
ATOM 1471 O O . ALA A 1 178 ? -16.031 -6.669 19.233 1.00 90.81 178 ALA A O 1
ATOM 1472 N N . ALA A 1 179 ? -13.844 -7.049 18.869 1.00 89.81 179 ALA A N 1
ATOM 1473 C CA . ALA A 1 179 ? -13.396 -6.627 20.194 1.00 89.81 179 ALA A CA 1
ATOM 1474 C C . ALA A 1 179 ? -13.639 -5.125 20.435 1.00 89.81 179 ALA A C 1
ATOM 1476 O O . ALA A 1 179 ? -14.134 -4.742 21.496 1.00 89.81 179 ALA A O 1
ATOM 1477 N N . PHE A 1 180 ? -13.366 -4.270 19.444 1.00 90.25 180 PHE A N 1
ATOM 1478 C CA . PHE A 1 180 ? -13.594 -2.824 19.518 1.00 90.25 180 PHE A CA 1
ATOM 1479 C C . PHE A 1 180 ? -15.086 -2.462 19.615 1.00 90.25 180 PHE A C 1
ATOM 1481 O O . PHE A 1 180 ? -15.474 -1.700 20.499 1.00 90.25 180 PHE A O 1
ATOM 1488 N N . SER A 1 181 ? -15.945 -3.080 18.797 1.00 90.00 181 SER A N 1
ATOM 1489 C CA . SER A 1 181 ? -17.410 -2.967 18.897 1.00 90.00 181 SER A CA 1
ATOM 1490 C C . SER A 1 181 ? -17.915 -3.376 20.286 1.00 90.00 181 SER A C 1
ATOM 1492 O O . SER A 1 181 ? -18.727 -2.677 20.899 1.00 90.00 181 SER A O 1
ATOM 1494 N N . SER A 1 182 ? -17.389 -4.481 20.823 1.00 89.38 182 SER A N 1
ATOM 1495 C CA . SER A 1 182 ? -17.717 -4.954 22.172 1.00 89.38 182 SER A CA 1
ATOM 1496 C C . SER A 1 182 ? -17.266 -3.962 23.249 1.00 89.38 182 SER A C 1
ATOM 1498 O O . SER A 1 182 ? -18.022 -3.683 24.178 1.00 89.38 182 SER A O 1
ATOM 1500 N N . LYS A 1 183 ? -16.077 -3.364 23.100 1.00 87.75 183 LYS A N 1
ATOM 1501 C CA . LYS A 1 183 ? -15.555 -2.332 24.003 1.00 87.75 183 LYS A CA 1
ATOM 1502 C C . LYS A 1 183 ? -16.433 -1.078 23.994 1.00 87.75 183 LYS A C 1
ATOM 1504 O O . LYS A 1 183 ? -16.872 -0.668 25.061 1.00 87.75 183 LYS A O 1
ATOM 1509 N N . ILE A 1 184 ? -16.798 -0.547 22.821 1.00 87.12 184 ILE A N 1
ATOM 1510 C CA . ILE A 1 184 ? -17.713 0.605 22.674 1.00 87.12 184 ILE A CA 1
ATOM 1511 C C . ILE A 1 184 ? -19.044 0.371 23.409 1.00 87.12 184 ILE A C 1
ATOM 1513 O O . ILE A 1 184 ? -19.522 1.257 24.119 1.00 87.12 184 ILE A O 1
ATOM 1517 N N . LYS A 1 185 ? -19.625 -0.830 23.282 1.00 87.56 185 LYS A N 1
ATOM 1518 C CA . LYS A 1 185 ? -20.883 -1.216 23.953 1.00 87.56 185 LYS A CA 1
ATOM 1519 C C . LYS A 1 185 ? -20.755 -1.319 25.478 1.00 87.56 185 LYS A C 1
ATOM 1521 O O . LYS A 1 185 ? -21.751 -1.153 26.178 1.00 87.56 185 LYS A O 1
ATOM 1526 N N . LEU A 1 186 ? -19.551 -1.585 25.988 1.00 87.94 186 LEU A N 1
ATOM 1527 C CA . LEU A 1 186 ? -19.243 -1.719 27.416 1.00 87.94 186 LEU A CA 1
ATOM 1528 C C . LEU A 1 186 ? -18.657 -0.439 28.045 1.00 87.94 186 LEU A C 1
ATOM 1530 O O . LEU A 1 186 ? -18.603 -0.348 29.272 1.00 87.94 186 LEU A O 1
ATOM 1534 N N . SER A 1 187 ? -18.248 0.556 27.250 1.00 85.00 187 SER A N 1
ATOM 1535 C CA . SER A 1 187 ? -17.706 1.832 27.736 1.00 85.00 187 SER A CA 1
ATOM 1536 C C . SER A 1 187 ? -18.718 2.557 28.629 1.00 85.00 187 SER A C 1
ATOM 1538 O O . SER A 1 187 ? -19.737 3.073 28.160 1.00 85.00 187 SER A O 1
ATOM 1540 N N . THR A 1 188 ? -18.433 2.635 29.931 1.00 84.19 188 THR A N 1
ATOM 1541 C CA . THR A 1 188 ? -19.306 3.296 30.917 1.00 84.19 188 THR A CA 1
ATOM 1542 C C . THR A 1 188 ? -18.847 4.708 31.267 1.00 84.19 188 THR A C 1
ATOM 1544 O O . THR A 1 188 ? -19.703 5.572 31.468 1.00 84.19 188 THR A O 1
ATOM 1547 N N . SER A 1 189 ? -17.538 4.988 31.300 1.00 89.75 189 SER A N 1
ATOM 1548 C CA . SER A 1 189 ? -17.034 6.331 31.609 1.00 89.75 189 SER A CA 1
ATOM 1549 C C . SER A 1 189 ? -17.065 7.265 30.390 1.00 89.75 189 SER A C 1
ATOM 1551 O O . SER A 1 189 ? -17.208 6.832 29.243 1.00 89.75 189 SER A O 1
ATOM 1553 N N . LYS A 1 190 ? -16.916 8.577 30.628 1.00 85.69 190 LYS A N 1
ATOM 1554 C CA . LYS A 1 190 ? -16.730 9.558 29.545 1.00 85.69 190 LYS A CA 1
ATOM 1555 C C . LYS A 1 190 ? -15.395 9.348 28.823 1.00 85.69 190 LYS A C 1
ATOM 1557 O O . LYS A 1 190 ? -15.368 9.434 27.603 1.00 85.69 190 LYS A O 1
ATOM 1562 N N . PHE A 1 191 ? -14.323 9.064 29.565 1.00 82.75 191 PHE A N 1
ATOM 1563 C CA . PHE A 1 191 ? -12.972 8.947 29.013 1.00 82.75 191 PHE A CA 1
ATOM 1564 C C . PHE A 1 191 ? -12.835 7.755 28.060 1.00 82.75 191 PHE A C 1
ATOM 1566 O O . PHE A 1 191 ? -12.247 7.911 26.997 1.00 82.75 191 PHE A O 1
ATOM 1573 N N . ASP A 1 192 ? -13.454 6.611 28.377 1.00 83.88 192 ASP A N 1
ATOM 1574 C CA . ASP A 1 192 ? -13.474 5.451 27.470 1.00 83.88 192 ASP A CA 1
ATOM 1575 C C . ASP A 1 192 ? -14.177 5.806 26.150 1.00 83.88 192 ASP A C 1
ATOM 1577 O O . ASP A 1 192 ? -13.680 5.521 25.067 1.00 83.88 192 ASP A O 1
ATOM 1581 N N . LYS A 1 193 ? -15.329 6.487 26.225 1.00 86.19 193 LYS A N 1
ATOM 1582 C CA . LYS A 1 193 ? -16.091 6.905 25.035 1.00 86.19 193 LYS A CA 1
ATOM 1583 C C . LYS A 1 193 ? -15.342 7.933 24.193 1.00 86.19 193 LYS A C 1
ATOM 1585 O O . LYS A 1 193 ? -15.471 7.918 22.977 1.00 86.19 193 LYS A O 1
ATOM 1590 N N . GLU A 1 194 ? -14.575 8.809 24.831 1.00 90.25 194 GLU A N 1
ATOM 1591 C CA . GLU A 1 194 ? -13.724 9.799 24.168 1.00 90.25 194 GLU A CA 1
ATOM 1592 C C . GLU A 1 194 ? -12.546 9.116 23.451 1.00 90.25 194 GLU A C 1
ATOM 1594 O O . GLU A 1 194 ? -12.300 9.408 22.284 1.00 90.25 194 GLU A O 1
ATOM 1599 N N . ALA A 1 195 ? -11.907 8.123 24.082 1.00 88.94 195 ALA A N 1
ATOM 1600 C CA . ALA A 1 195 ? -10.851 7.318 23.467 1.00 88.94 195 ALA A CA 1
ATOM 1601 C C . ALA A 1 195 ? -11.354 6.465 22.285 1.00 88.94 195 ALA A C 1
ATOM 1603 O O . ALA A 1 195 ? -10.744 6.484 21.215 1.00 88.94 195 ALA A O 1
ATOM 1604 N N . GLU A 1 196 ? -12.487 5.763 22.423 1.00 89.44 196 GLU A N 1
ATOM 1605 C CA . GLU A 1 196 ? -13.037 4.989 21.300 1.00 89.44 196 GLU A CA 1
ATOM 1606 C C . GLU A 1 196 ? -13.545 5.896 20.160 1.00 89.44 196 GLU A C 1
ATOM 1608 O O . GLU A 1 196 ? -13.456 5.511 18.996 1.00 89.44 196 GLU A O 1
ATOM 1613 N N . ALA A 1 197 ? -14.040 7.104 20.462 1.00 90.19 197 ALA A N 1
ATOM 1614 C CA . ALA A 1 197 ? -14.460 8.073 19.446 1.00 90.19 197 ALA A CA 1
ATOM 1615 C C . ALA A 1 197 ? -13.275 8.659 18.660 1.00 90.19 197 ALA A C 1
ATOM 1617 O O . ALA A 1 197 ? -13.373 8.796 17.442 1.00 90.19 197 ALA A O 1
ATOM 1618 N N . ILE A 1 198 ? -12.149 8.946 19.327 1.00 91.50 198 ILE A N 1
ATOM 1619 C CA . ILE A 1 198 ? -10.890 9.316 18.657 1.00 91.50 198 ILE A CA 1
ATOM 1620 C C . ILE A 1 198 ? -10.454 8.183 17.722 1.00 91.50 198 ILE A C 1
ATOM 1622 O O . ILE A 1 198 ? -10.195 8.426 16.548 1.00 91.50 198 ILE A O 1
ATOM 1626 N N . ARG A 1 199 ? -10.476 6.931 18.192 1.00 91.06 199 ARG A N 1
ATOM 1627 C CA . ARG A 1 199 ? -10.087 5.778 17.371 1.00 91.06 199 ARG A CA 1
ATOM 1628 C C . ARG A 1 199 ? -11.021 5.547 16.172 1.00 91.06 199 ARG A C 1
ATOM 1630 O O . ARG A 1 199 ? -10.548 5.195 15.098 1.00 91.06 199 ARG A O 1
ATOM 1637 N N . LEU A 1 200 ? -12.334 5.770 16.314 1.00 91.56 200 LEU A N 1
ATOM 1638 C CA . LEU A 1 200 ? -13.279 5.755 15.182 1.00 91.56 200 LEU A CA 1
ATOM 1639 C C . LEU A 1 200 ? -12.945 6.834 14.139 1.00 91.56 200 LEU A C 1
ATOM 1641 O O . LEU A 1 200 ? -13.038 6.574 12.941 1.00 91.56 200 LEU A O 1
ATOM 1645 N N . TYR A 1 201 ? -12.546 8.026 14.588 1.00 93.25 201 TYR A N 1
ATOM 1646 C CA . TYR A 1 201 ? -12.119 9.119 13.715 1.00 93.25 201 TYR A CA 1
ATOM 1647 C C . TYR A 1 201 ? -10.814 8.769 12.971 1.00 93.25 201 TYR A C 1
ATOM 1649 O O . TYR A 1 201 ? -10.770 8.871 11.747 1.00 93.25 201 TYR A O 1
ATOM 1657 N N . GLU A 1 202 ? -9.808 8.233 13.671 1.00 94.25 202 GLU A N 1
ATOM 1658 C CA . GLU A 1 202 ? -8.557 7.736 13.071 1.00 94.25 202 GLU A CA 1
ATOM 1659 C C . GLU A 1 202 ? -8.802 6.619 12.031 1.00 94.25 202 GLU A C 1
ATOM 1661 O O . GLU A 1 202 ? -8.150 6.588 10.986 1.00 94.25 202 GLU A O 1
ATOM 1666 N N . MET A 1 203 ? -9.764 5.712 12.271 1.00 93.62 203 MET A N 1
ATOM 1667 C CA . MET A 1 203 ? -10.151 4.686 11.287 1.00 93.62 203 MET A CA 1
ATOM 1668 C C . MET A 1 203 ? -10.780 5.304 10.032 1.00 93.62 203 MET A C 1
ATOM 1670 O O . MET A 1 203 ? -10.523 4.830 8.925 1.00 93.62 203 MET A O 1
ATOM 1674 N N . ALA A 1 204 ? -11.595 6.352 10.188 1.00 93.06 204 ALA A N 1
ATOM 1675 C CA . ALA A 1 204 ? -12.238 7.039 9.071 1.00 93.06 204 ALA A CA 1
ATOM 1676 C C . ALA A 1 204 ? -11.229 7.825 8.212 1.00 93.06 204 ALA A C 1
ATOM 1678 O O . ALA A 1 204 ? -11.292 7.747 6.984 1.00 93.06 204 ALA A O 1
ATOM 1679 N N . GLU A 1 205 ? -10.265 8.515 8.834 1.00 94.19 205 GLU A N 1
ATOM 1680 C CA . GLU A 1 205 ? -9.152 9.164 8.122 1.00 94.19 205 GLU A CA 1
ATOM 1681 C C . GLU A 1 205 ? -8.287 8.131 7.383 1.00 94.19 205 GLU A C 1
ATOM 1683 O O . GLU A 1 205 ? -8.073 8.259 6.176 1.00 94.19 205 GLU A O 1
ATOM 1688 N N . GLY A 1 206 ? -7.869 7.051 8.056 1.00 94.00 206 GLY A N 1
ATOM 1689 C CA . GLY A 1 206 ? -7.075 5.987 7.433 1.00 94.00 206 GLY A CA 1
ATOM 1690 C C . GLY A 1 206 ? -7.789 5.296 6.262 1.00 94.00 206 GLY A C 1
ATOM 1691 O O . GLY A 1 206 ? -7.156 4.969 5.257 1.00 94.00 206 GLY A O 1
ATOM 1692 N N . PHE A 1 207 ? -9.113 5.124 6.340 1.00 94.62 207 PHE A N 1
ATOM 1693 C CA . PHE A 1 207 ? -9.917 4.602 5.231 1.00 94.62 207 PHE A CA 1
ATOM 1694 C C . PHE A 1 207 ? -10.004 5.583 4.050 1.00 94.62 207 PHE A C 1
ATOM 1696 O O . PHE A 1 207 ? -9.902 5.159 2.897 1.00 94.62 207 PHE A O 1
ATOM 1703 N N . GLN A 1 208 ? -10.132 6.889 4.309 1.00 94.00 208 GLN A N 1
ATOM 1704 C CA . GLN A 1 208 ? -10.102 7.909 3.256 1.00 94.00 208 GLN A CA 1
ATOM 1705 C C . GLN A 1 208 ? -8.748 7.915 2.526 1.00 94.00 208 GLN A C 1
ATOM 1707 O O . GLN A 1 208 ? -8.729 7.861 1.294 1.00 94.00 208 GLN A O 1
ATOM 1712 N N . SER A 1 209 ? -7.629 7.889 3.261 1.00 93.56 209 SER A N 1
ATOM 1713 C CA . SER A 1 209 ? -6.283 7.805 2.673 1.00 93.56 209 SER A CA 1
ATOM 1714 C C . SER A 1 209 ? -6.069 6.512 1.876 1.00 93.56 209 SER A C 1
ATOM 1716 O O . SER A 1 209 ? -5.462 6.544 0.804 1.00 93.56 209 SER A O 1
ATOM 1718 N N . LEU A 1 210 ? -6.613 5.379 2.340 1.00 95.50 210 LEU A N 1
ATOM 1719 C CA . LEU A 1 210 ? -6.602 4.119 1.591 1.00 95.50 210 LEU A CA 1
ATOM 1720 C C . LEU A 1 210 ? -7.363 4.242 0.263 1.00 95.50 210 LEU A C 1
ATOM 1722 O O . LEU A 1 210 ? -6.850 3.834 -0.780 1.00 95.50 210 LEU A O 1
ATOM 1726 N N . GLU A 1 211 ? -8.556 4.838 0.268 1.00 94.94 211 GLU A N 1
ATOM 1727 C CA . GLU A 1 211 ? -9.334 5.067 -0.952 1.00 94.94 211 GLU A CA 1
ATOM 1728 C C . GLU A 1 211 ? -8.680 6.078 -1.907 1.00 94.94 211 GLU A C 1
ATOM 1730 O O . GLU A 1 211 ? -8.848 5.974 -3.122 1.00 94.94 211 GLU A O 1
ATOM 1735 N N . GLU A 1 212 ? -7.929 7.055 -1.406 1.00 93.62 212 GLU A N 1
ATOM 1736 C CA . GLU A 1 212 ? -7.153 7.991 -2.229 1.00 93.62 212 GLU A CA 1
ATOM 1737 C C . GLU A 1 212 ? -5.943 7.310 -2.879 1.00 93.62 212 GLU A C 1
ATOM 1739 O O . GLU A 1 212 ? -5.836 7.319 -4.109 1.00 93.62 212 GLU A O 1
ATOM 1744 N N . ALA A 1 213 ? -5.117 6.602 -2.104 1.00 94.88 213 ALA A N 1
ATOM 1745 C CA . ALA A 1 213 ? -4.004 5.815 -2.637 1.00 94.88 213 ALA A CA 1
ATOM 1746 C C . ALA A 1 213 ? -4.480 4.745 -3.643 1.00 94.88 213 ALA A C 1
ATOM 1748 O O . ALA A 1 213 ? -3.856 4.536 -4.687 1.00 94.88 213 ALA A O 1
ATOM 1749 N N . ARG A 1 214 ? -5.641 4.121 -3.392 1.00 95.69 214 ARG A N 1
ATOM 1750 C CA . ARG A 1 214 ? -6.318 3.191 -4.313 1.00 95.69 214 ARG A CA 1
ATOM 1751 C C . ARG A 1 214 ? -6.703 3.862 -5.631 1.00 95.69 214 ARG A C 1
ATOM 1753 O O . ARG A 1 214 ? -6.448 3.277 -6.682 1.00 95.69 214 ARG A O 1
ATOM 1760 N N . LYS A 1 215 ? -7.279 5.072 -5.617 1.00 94.62 215 LYS A N 1
ATOM 1761 C CA . LYS A 1 215 ? -7.620 5.824 -6.846 1.00 94.62 215 LYS A CA 1
ATOM 1762 C C . LYS A 1 215 ? -6.363 6.156 -7.655 1.00 94.62 215 LYS A C 1
ATOM 1764 O O . LYS A 1 215 ? -6.356 5.937 -8.867 1.00 94.62 215 LYS A O 1
ATOM 1769 N N . THR A 1 216 ? -5.296 6.606 -6.993 1.00 93.88 216 THR A N 1
ATOM 1770 C CA . THR A 1 216 ? -3.996 6.892 -7.624 1.00 93.88 216 THR A CA 1
ATOM 1771 C C . THR A 1 216 ? -3.400 5.639 -8.265 1.00 93.88 216 THR A C 1
ATOM 1773 O O . THR A 1 216 ? -3.090 5.650 -9.455 1.00 93.88 216 THR A O 1
ATOM 1776 N N . LEU A 1 217 ? -3.330 4.521 -7.535 1.00 95.62 217 LEU A N 1
ATOM 1777 C CA . LEU A 1 217 ? -2.835 3.246 -8.061 1.00 95.62 217 LEU A CA 1
ATOM 1778 C C . LEU A 1 217 ? -3.686 2.721 -9.230 1.00 95.62 217 LEU A C 1
ATOM 1780 O O . LEU A 1 217 ? -3.140 2.284 -10.243 1.00 95.62 217 LEU A O 1
ATOM 1784 N N . VAL A 1 218 ? -5.017 2.803 -9.141 1.00 95.88 218 VAL A N 1
ATOM 1785 C CA . VAL A 1 218 ? -5.912 2.441 -10.253 1.00 95.88 218 VAL A CA 1
ATOM 1786 C C . VAL A 1 218 ? -5.618 3.299 -11.487 1.00 95.88 218 VAL A C 1
ATOM 1788 O O . VAL A 1 218 ? -5.509 2.748 -12.581 1.00 95.88 218 VAL A O 1
ATOM 1791 N N . SER A 1 219 ? -5.423 4.611 -11.320 1.00 93.81 219 SER A N 1
ATOM 1792 C CA . SER A 1 219 ? -5.049 5.529 -12.404 1.00 93.81 219 SER A CA 1
ATOM 1793 C C . SER A 1 219 ? -3.715 5.131 -13.056 1.00 93.81 219 SER A C 1
ATOM 1795 O O . SER A 1 219 ? -3.656 4.934 -14.272 1.00 93.81 219 SER A O 1
ATOM 1797 N N . VAL A 1 220 ? -2.667 4.894 -12.255 1.00 93.06 220 VAL A N 1
ATOM 1798 C CA . VAL A 1 220 ? -1.338 4.477 -12.740 1.00 93.06 220 VAL A CA 1
ATOM 1799 C C . VAL A 1 220 ? -1.401 3.151 -13.503 1.00 93.06 220 VAL A C 1
ATOM 1801 O O . VAL A 1 220 ? -0.896 3.058 -14.624 1.00 93.06 220 VAL A O 1
ATOM 1804 N N . PHE A 1 221 ? -2.026 2.118 -12.933 1.00 93.88 221 PHE A N 1
ATOM 1805 C CA . PHE A 1 221 ? -2.063 0.787 -13.545 1.00 93.88 221 PHE A CA 1
ATOM 1806 C C . PHE A 1 221 ? -3.013 0.703 -14.748 1.00 93.88 221 PHE A C 1
ATOM 1808 O O . PHE A 1 221 ? -2.786 -0.123 -15.631 1.00 93.88 221 PHE A O 1
ATOM 1815 N N . GLN A 1 222 ? -4.053 1.540 -14.830 1.00 92.19 222 GLN A N 1
ATOM 1816 C CA . GLN A 1 222 ? -4.893 1.634 -16.029 1.00 92.19 222 GLN A CA 1
ATOM 1817 C C . GLN A 1 222 ? -4.221 2.445 -17.144 1.00 92.19 222 GLN A C 1
ATOM 1819 O O . GLN A 1 222 ? -4.250 2.011 -18.294 1.00 92.19 222 GLN A O 1
ATOM 1824 N N . GLY A 1 223 ? -3.574 3.568 -16.816 1.00 87.75 223 GLY A N 1
ATOM 1825 C CA . GLY A 1 223 ? -2.891 4.429 -17.787 1.00 87.75 223 GLY A CA 1
ATOM 1826 C C . GLY A 1 223 ? -1.644 3.807 -18.426 1.00 87.75 223 GLY A C 1
ATOM 1827 O O . GLY A 1 223 ? -1.264 4.201 -19.523 1.00 87.75 223 GLY A O 1
ATOM 1828 N N . ASN A 1 224 ? -1.027 2.812 -17.779 1.00 82.38 224 ASN A N 1
ATOM 1829 C CA . ASN A 1 224 ? 0.175 2.132 -18.278 1.00 82.38 224 ASN A CA 1
ATOM 1830 C C . ASN A 1 224 ? -0.089 0.765 -18.941 1.00 82.38 224 ASN A C 1
ATOM 1832 O O . ASN A 1 224 ? 0.866 0.044 -19.220 1.00 82.38 224 ASN A O 1
ATOM 1836 N N . ARG A 1 225 ? -1.349 0.386 -19.208 1.00 78.56 225 ARG A N 1
ATOM 1837 C CA . ARG A 1 225 ? -1.709 -0.962 -19.704 1.00 78.56 225 ARG A CA 1
ATOM 1838 C C . ARG A 1 225 ? -0.937 -1.421 -20.939 1.00 78.56 225 ARG A C 1
ATOM 1840 O O . ARG A 1 225 ? -0.493 -2.563 -20.971 1.00 78.56 225 ARG A O 1
ATOM 1847 N N . ASP A 1 226 ? -0.737 -0.531 -21.905 1.00 77.81 226 ASP A N 1
ATOM 1848 C CA . ASP A 1 226 ? -0.064 -0.859 -23.169 1.00 77.81 226 ASP A CA 1
ATOM 1849 C C . ASP A 1 226 ? 1.464 -1.018 -23.016 1.00 77.81 226 ASP A C 1
ATOM 1851 O O . ASP A 1 226 ? 2.109 -1.628 -23.865 1.00 77.81 226 ASP A O 1
ATOM 1855 N N . ASN A 1 227 ? 2.041 -0.503 -21.919 1.00 83.31 227 ASN A N 1
ATOM 1856 C CA . ASN A 1 227 ? 3.486 -0.485 -21.645 1.00 83.31 227 ASN A CA 1
ATOM 1857 C C . ASN A 1 227 ? 3.910 -1.427 -20.498 1.00 83.31 227 ASN A C 1
ATOM 1859 O O . ASN A 1 227 ? 5.095 -1.711 -20.342 1.00 83.31 227 ASN A O 1
ATOM 1863 N N . MET A 1 228 ? 2.962 -1.892 -19.679 1.00 89.31 228 MET A N 1
ATOM 1864 C CA . MET A 1 228 ? 3.188 -2.738 -18.504 1.00 89.31 228 MET A CA 1
ATOM 1865 C C . MET A 1 228 ? 2.360 -4.019 -18.642 1.00 89.31 228 MET A C 1
ATOM 1867 O O . MET A 1 228 ? 1.181 -4.058 -18.286 1.00 89.31 228 MET A O 1
ATOM 1871 N N . SER A 1 229 ? 2.977 -5.089 -19.146 1.00 87.69 229 SER A N 1
ATOM 1872 C CA . SER A 1 229 ? 2.307 -6.374 -19.421 1.00 87.69 229 SER A CA 1
ATOM 1873 C C . SER A 1 229 ? 1.685 -7.018 -18.175 1.00 87.69 229 SER A C 1
ATOM 1875 O O . SER A 1 229 ? 0.625 -7.636 -18.258 1.00 87.69 229 SER A O 1
ATOM 1877 N N . CYS A 1 230 ? 2.285 -6.816 -16.999 1.00 91.31 230 CYS A N 1
ATOM 1878 C CA . CYS A 1 230 ? 1.761 -7.293 -15.719 1.00 91.31 230 CYS A CA 1
ATOM 1879 C C . CYS A 1 230 ? 0.624 -6.436 -15.136 1.00 91.31 230 CYS A C 1
ATOM 1881 O O . CYS A 1 230 ? 0.048 -6.807 -14.111 1.00 91.31 230 CYS A O 1
ATOM 1883 N N . SER A 1 231 ? 0.278 -5.303 -15.762 1.00 93.00 231 SER A N 1
ATOM 1884 C CA . SER A 1 231 ? -0.639 -4.300 -15.198 1.00 93.00 231 SER A CA 1
ATOM 1885 C C . SER A 1 231 ? -1.999 -4.881 -14.820 1.00 93.00 231 SER A C 1
ATOM 1887 O O . SER A 1 231 ? -2.503 -4.612 -13.731 1.00 93.00 231 SER A O 1
ATOM 1889 N N . TYR A 1 232 ? -2.585 -5.695 -15.701 1.00 93.38 232 TYR A N 1
ATOM 1890 C CA . TYR A 1 232 ? -3.934 -6.224 -15.526 1.00 93.38 232 TYR A CA 1
ATOM 1891 C C . TYR A 1 232 ? -4.032 -7.195 -14.343 1.00 93.38 232 TYR A C 1
ATOM 1893 O O . TYR A 1 232 ? -4.854 -6.981 -13.449 1.00 93.38 232 TYR A O 1
ATOM 1901 N N . TRP A 1 233 ? -3.188 -8.234 -14.305 1.00 95.12 233 TRP A N 1
ATOM 1902 C CA . TRP A 1 233 ? -3.236 -9.228 -13.230 1.00 95.12 233 TRP A CA 1
ATOM 1903 C C . TRP A 1 233 ? -2.769 -8.634 -11.896 1.00 95.12 233 TRP A C 1
ATOM 1905 O O . TRP A 1 233 ? -3.411 -8.872 -10.873 1.00 95.12 233 TRP A O 1
ATOM 1915 N N . THR A 1 234 ? -1.732 -7.785 -11.907 1.00 95.62 234 THR A N 1
ATOM 1916 C CA . THR A 1 234 ? -1.211 -7.140 -10.689 1.00 95.62 234 THR A CA 1
ATOM 1917 C C . THR A 1 234 ? -2.280 -6.250 -10.056 1.00 95.62 234 THR A C 1
ATOM 1919 O O . THR A 1 234 ? -2.589 -6.407 -8.876 1.00 95.62 234 THR A O 1
ATOM 1922 N N . LEU A 1 235 ? -2.930 -5.383 -10.848 1.00 96.50 235 LEU A N 1
ATOM 1923 C CA . LEU A 1 235 ? -4.020 -4.526 -10.369 1.00 96.50 235 LEU A CA 1
ATOM 1924 C C . LEU A 1 235 ? -5.209 -5.345 -9.844 1.00 96.50 235 LEU A C 1
ATOM 1926 O O . LEU A 1 235 ? -5.784 -4.995 -8.816 1.00 96.50 235 LEU A O 1
ATOM 1930 N N . ASN A 1 236 ? -5.576 -6.437 -10.520 1.00 96.75 236 ASN A N 1
ATOM 1931 C CA . ASN A 1 236 ? -6.690 -7.287 -10.100 1.00 96.75 236 ASN A CA 1
ATOM 1932 C C . ASN A 1 236 ? -6.431 -7.968 -8.741 1.00 96.75 236 ASN A C 1
ATOM 1934 O O . ASN A 1 236 ? -7.328 -8.022 -7.897 1.00 96.75 236 ASN A O 1
ATOM 1938 N N . LEU A 1 237 ? -5.205 -8.442 -8.493 1.00 97.12 237 LEU A N 1
ATOM 1939 C CA . LEU A 1 237 ? -4.824 -9.027 -7.203 1.00 97.12 237 LEU A CA 1
ATOM 1940 C C . LEU A 1 237 ? -4.744 -7.974 -6.089 1.00 97.12 237 LEU A C 1
ATOM 1942 O O . LEU A 1 237 ? -5.277 -8.205 -5.004 1.00 97.12 237 LEU A O 1
ATOM 1946 N N . ILE A 1 238 ? -4.171 -6.798 -6.367 1.00 97.56 238 ILE A N 1
ATOM 1947 C CA . ILE A 1 238 ? -4.145 -5.672 -5.419 1.00 97.56 238 ILE A CA 1
ATOM 1948 C C . ILE A 1 238 ? -5.570 -5.285 -5.009 1.00 97.56 238 ILE A C 1
ATOM 1950 O O . ILE A 1 238 ? -5.885 -5.247 -3.820 1.00 97.56 238 ILE A O 1
ATOM 1954 N N . LEU A 1 239 ? -6.459 -5.066 -5.983 1.00 97.31 239 LEU A N 1
ATOM 1955 C CA . LEU A 1 239 ? -7.855 -4.724 -5.711 1.00 97.31 239 LEU A CA 1
ATOM 1956 C C . LEU A 1 239 ? -8.597 -5.854 -4.991 1.00 97.31 239 LEU A C 1
ATOM 1958 O O . LEU A 1 239 ? -9.437 -5.565 -4.148 1.00 97.31 239 LEU A O 1
ATOM 1962 N N . THR A 1 240 ? -8.273 -7.125 -5.245 1.00 96.25 240 THR A N 1
ATOM 1963 C CA . THR A 1 240 ? -8.839 -8.248 -4.478 1.00 96.25 240 THR A CA 1
ATOM 1964 C C . THR A 1 240 ? -8.461 -8.154 -2.995 1.00 96.25 240 THR A C 1
ATOM 1966 O O . THR A 1 240 ? -9.336 -8.270 -2.137 1.00 96.25 240 THR A O 1
ATOM 1969 N N . GLY A 1 241 ? -7.189 -7.880 -2.685 1.00 95.56 241 GLY A N 1
ATOM 1970 C CA . GLY A 1 241 ? -6.696 -7.726 -1.312 1.00 95.56 241 GLY A CA 1
ATOM 1971 C C . GLY A 1 241 ? -7.229 -6.490 -0.574 1.00 95.56 241 GLY A C 1
ATOM 1972 O O . GLY A 1 241 ? -7.565 -6.568 0.610 1.00 95.56 241 GLY A O 1
ATOM 1973 N N . VAL A 1 242 ? -7.367 -5.360 -1.275 1.00 95.88 242 VAL A N 1
ATOM 1974 C CA . VAL A 1 242 ? -7.971 -4.132 -0.722 1.00 95.88 242 VAL A CA 1
ATOM 1975 C C . VAL A 1 242 ? -9.476 -4.315 -0.506 1.00 95.88 242 VAL A C 1
ATOM 1977 O O . VAL A 1 242 ? -9.968 -4.070 0.590 1.00 95.88 242 VAL A O 1
ATOM 1980 N N . ASN A 1 243 ? -10.211 -4.836 -1.495 1.00 94.81 243 ASN A N 1
ATOM 1981 C CA . ASN A 1 243 ? -11.664 -5.014 -1.392 1.00 94.81 243 ASN A CA 1
ATOM 1982 C C . ASN A 1 243 ? -12.070 -5.973 -0.253 1.00 94.81 243 ASN A C 1
ATOM 1984 O O . ASN A 1 243 ? -13.148 -5.806 0.312 1.00 94.81 243 ASN A O 1
ATOM 1988 N N . LYS A 1 244 ? -11.230 -6.960 0.105 1.00 93.94 244 LYS A N 1
ATOM 1989 C CA . LYS A 1 244 ? -11.430 -7.791 1.309 1.00 93.94 244 LYS A CA 1
ATOM 1990 C C . LYS A 1 244 ? -11.423 -6.948 2.591 1.00 93.94 244 LYS A C 1
ATOM 1992 O O . LYS A 1 244 ? -12.355 -7.049 3.382 1.00 93.94 244 LYS A O 1
ATOM 1997 N N . ARG A 1 245 ? -10.404 -6.097 2.764 1.00 91.12 245 ARG A N 1
ATOM 1998 C CA . ARG A 1 245 ? -10.260 -5.184 3.914 1.00 91.12 245 ARG A CA 1
ATOM 1999 C C . ARG A 1 245 ? -11.435 -4.206 4.013 1.00 91.12 245 ARG A C 1
ATOM 2001 O O . ARG A 1 245 ? -12.002 -4.057 5.090 1.00 91.12 245 ARG A O 1
ATOM 2008 N N . CYS A 1 246 ? -11.856 -3.614 2.891 1.00 91.25 246 CYS A N 1
ATOM 2009 C CA . CYS A 1 246 ? -13.029 -2.730 2.844 1.00 91.25 246 CYS A CA 1
ATOM 2010 C C . CYS A 1 246 ? -14.298 -3.433 3.357 1.00 91.25 246 CYS A C 1
ATOM 2012 O O . CYS A 1 246 ? -14.964 -2.906 4.243 1.00 91.25 246 CYS A O 1
ATOM 2014 N N . ARG A 1 247 ? -14.584 -4.655 2.881 1.00 92.38 247 ARG A N 1
ATOM 2015 C CA . ARG A 1 247 ? -15.758 -5.433 3.320 1.00 92.38 247 ARG A CA 1
ATOM 2016 C C . ARG A 1 247 ? -15.751 -5.740 4.812 1.00 92.38 247 ARG A C 1
ATOM 2018 O O . ARG A 1 247 ? -16.775 -5.595 5.460 1.00 92.38 247 ARG A O 1
ATOM 2025 N N . VAL A 1 248 ? -14.594 -6.086 5.379 1.00 91.00 248 VAL A N 1
ATOM 2026 C CA . VAL A 1 248 ? -14.470 -6.334 6.826 1.00 91.00 248 VAL A CA 1
ATOM 2027 C C . VAL A 1 248 ? -14.855 -5.098 7.654 1.00 91.00 248 VAL A C 1
ATOM 2029 O O . VAL A 1 248 ? -15.436 -5.253 8.729 1.00 91.00 248 VAL A O 1
ATOM 2032 N N . ILE A 1 249 ? -14.614 -3.881 7.151 1.00 87.75 249 ILE A N 1
ATOM 2033 C CA . ILE A 1 249 ? -15.119 -2.641 7.763 1.00 87.75 249 ILE A CA 1
ATOM 2034 C C . ILE A 1 249 ? -16.633 -2.495 7.528 1.00 87.75 249 ILE A C 1
ATOM 2036 O O . ILE A 1 249 ? -17.369 -2.265 8.487 1.00 87.75 249 ILE A O 1
ATOM 2040 N N . GLU A 1 250 ? -17.112 -2.660 6.290 1.00 87.19 250 GLU A N 1
ATOM 2041 C CA . GLU A 1 250 ? -18.533 -2.532 5.905 1.00 87.19 250 GLU A CA 1
ATOM 2042 C C . GLU A 1 250 ? -19.456 -3.480 6.701 1.00 87.19 250 GLU A C 1
ATOM 2044 O O . GLU A 1 250 ? -20.485 -3.048 7.230 1.00 87.19 250 GLU A O 1
ATOM 2049 N N . ASP A 1 251 ? -19.064 -4.749 6.847 1.00 86.94 251 ASP A N 1
ATOM 2050 C CA . ASP A 1 251 ? -19.790 -5.789 7.586 1.00 86.94 251 ASP A CA 1
ATOM 2051 C C . ASP A 1 251 ? -19.849 -5.471 9.093 1.00 86.94 251 ASP A C 1
ATOM 2053 O O . ASP A 1 251 ? -20.897 -5.610 9.736 1.00 86.94 251 ASP A O 1
ATOM 2057 N N . ASN A 1 252 ? -18.741 -4.978 9.664 1.00 79.56 252 ASN A N 1
ATOM 2058 C CA . ASN A 1 252 ? -18.686 -4.548 11.063 1.00 79.56 252 ASN A CA 1
ATOM 2059 C C . ASN A 1 252 ? -19.489 -3.264 11.310 1.00 79.56 252 ASN A C 1
ATOM 2061 O O . ASN A 1 252 ? -20.103 -3.138 12.367 1.00 79.56 252 ASN A O 1
ATOM 2065 N N . TYR A 1 253 ? -19.544 -2.328 10.362 1.00 70.25 253 TYR A N 1
ATOM 2066 C CA . TYR A 1 253 ? -20.374 -1.126 10.492 1.00 70.25 253 TYR A CA 1
ATOM 2067 C C . TYR A 1 253 ? -21.869 -1.478 10.428 1.00 70.25 253 TYR A C 1
ATOM 2069 O O . TYR A 1 253 ? -22.655 -1.061 11.281 1.00 70.25 253 TYR A O 1
ATOM 2077 N N . SER A 1 254 ? -22.243 -2.322 9.461 1.00 63.91 254 SER A N 1
ATOM 2078 C CA . SER A 1 254 ? -23.624 -2.766 9.221 1.00 63.91 254 SER A CA 1
ATOM 2079 C C . SER A 1 254 ? -24.196 -3.620 10.358 1.00 63.91 254 SER A C 1
ATOM 2081 O O . SER A 1 254 ? -25.403 -3.632 10.569 1.00 63.91 254 SER A O 1
ATOM 2083 N N . SER A 1 255 ? -23.340 -4.302 11.125 1.00 59.34 255 SER A N 1
ATOM 2084 C CA . SER A 1 255 ? -23.734 -5.125 12.281 1.00 59.34 255 SER A CA 1
ATOM 2085 C C . SER A 1 255 ? -23.920 -4.330 13.588 1.00 59.34 255 SER A C 1
ATOM 2087 O O . SER A 1 255 ? -24.082 -4.928 14.654 1.00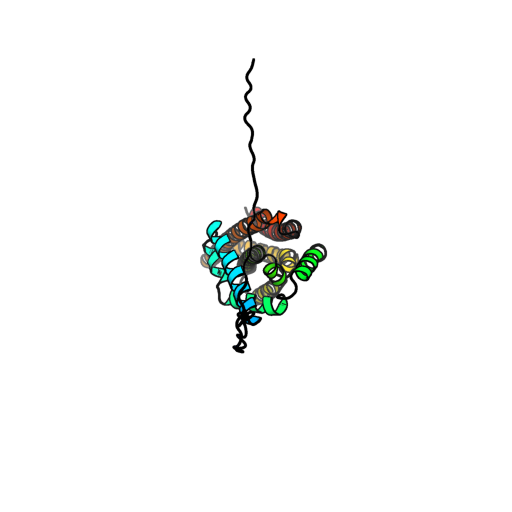 59.34 255 SER A O 1
ATOM 2089 N N . ASN A 1 256 ? -23.826 -2.995 13.541 1.00 50.00 256 ASN A N 1
ATOM 2090 C CA . ASN A 1 256 ? -23.780 -2.121 14.720 1.00 50.00 256 ASN A CA 1
ATOM 2091 C C . ASN A 1 256 ? -24.720 -0.899 14.663 1.00 50.00 256 ASN A C 1
ATOM 2093 O O . ASN A 1 256 ? -24.635 -0.044 15.547 1.00 50.00 256 ASN A O 1
ATOM 2097 N N . CYS A 1 257 ? -25.613 -0.838 13.670 1.00 45.44 257 CYS A N 1
ATOM 2098 C CA . CYS A 1 257 ? -26.685 0.158 13.542 1.00 45.44 257 CYS A CA 1
ATOM 2099 C C . CYS A 1 257 ? -28.069 -0.506 13.640 1.00 45.44 257 CYS A C 1
ATOM 2101 O O . CYS A 1 257 ? -28.991 0.180 14.131 1.00 45.44 257 CYS A O 1
#

Organism: NCBI:txid565419

Radius of gyration: 30.87 Å; chains: 1; bounding box: 85×40×98 Å